Protein AF-A0A661P8U1-F1 (afdb_monomer_lite)

Structure (mmCIF, N/CA/C/O backbone):
data_AF-A0A661P8U1-F1
#
_entry.id   AF-A0A661P8U1-F1
#
loop_
_atom_site.group_PDB
_atom_site.id
_atom_site.type_symbol
_atom_site.label_atom_id
_atom_site.label_alt_id
_atom_site.label_comp_id
_atom_site.label_asym_id
_atom_site.label_entity_id
_atom_site.label_seq_id
_atom_site.pdbx_PDB_ins_code
_atom_site.Cartn_x
_atom_site.Cartn_y
_atom_site.Cartn_z
_atom_site.occupancy
_atom_site.B_iso_or_equiv
_atom_site.auth_seq_id
_atom_site.auth_comp_id
_atom_site.auth_asym_id
_atom_site.auth_atom_id
_atom_site.pdbx_PDB_model_num
ATOM 1 N N . MET A 1 1 ? 34.084 68.963 -0.032 1.00 33.22 1 MET A N 1
ATOM 2 C CA . MET A 1 1 ? 33.180 67.912 -0.546 1.00 33.22 1 MET A CA 1
ATOM 3 C C . MET A 1 1 ? 33.492 66.605 0.188 1.00 33.22 1 MET A C 1
ATOM 5 O O . MET A 1 1 ? 34.660 66.409 0.505 1.00 33.22 1 MET A O 1
ATOM 9 N N . PRO A 1 2 ? 32.454 65.831 0.556 1.00 38.22 2 PRO A N 1
ATOM 10 C CA . PRO A 1 2 ? 32.409 64.803 1.619 1.00 38.22 2 PRO A CA 1
ATOM 11 C C . PRO A 1 2 ? 33.068 63.477 1.183 1.00 38.22 2 PRO A C 1
ATOM 13 O O . PRO A 1 2 ? 33.250 63.283 -0.013 1.00 38.22 2 PRO A O 1
ATOM 16 N N . GLY A 1 3 ? 33.581 62.620 2.081 1.00 30.19 3 GLY A N 1
ATOM 17 C CA . GLY A 1 3 ? 32.834 61.628 2.890 1.00 30.19 3 GLY A CA 1
ATOM 18 C C . GLY A 1 3 ? 32.619 60.338 2.067 1.00 30.19 3 GLY A C 1
ATOM 19 O O . GLY A 1 3 ? 32.511 60.415 0.855 1.00 30.19 3 GLY A O 1
ATOM 20 N N . ASP A 1 4 ? 32.523 59.110 2.556 1.00 35.16 4 ASP A N 1
ATOM 21 C CA . ASP A 1 4 ? 32.593 58.473 3.865 1.00 35.16 4 ASP A CA 1
ATOM 22 C C . ASP A 1 4 ? 32.408 56.949 3.577 1.00 35.16 4 ASP A C 1
ATOM 24 O O . ASP A 1 4 ? 31.915 56.596 2.504 1.00 35.16 4 ASP A O 1
ATOM 28 N N . LYS A 1 5 ? 32.690 56.066 4.547 1.00 30.75 5 LYS A N 1
ATOM 29 C CA . LYS A 1 5 ? 32.247 54.641 4.634 1.00 30.75 5 LYS A CA 1
ATOM 30 C C . LYS A 1 5 ? 33.027 53.537 3.886 1.00 30.75 5 LYS A C 1
ATOM 32 O O . LYS A 1 5 ? 32.597 53.026 2.857 1.00 30.75 5 LYS A O 1
ATOM 37 N N . TRP A 1 6 ? 34.039 52.989 4.563 1.00 27.84 6 TRP A N 1
ATOM 38 C CA . TRP A 1 6 ? 34.352 51.552 4.498 1.00 27.84 6 TRP A CA 1
ATOM 39 C C . TRP A 1 6 ? 33.760 50.872 5.736 1.00 27.84 6 TRP A C 1
ATOM 41 O O . TRP A 1 6 ? 34.391 50.803 6.789 1.00 27.84 6 TRP A O 1
ATOM 51 N N . ALA A 1 7 ? 32.503 50.437 5.627 1.00 35.88 7 ALA A N 1
ATOM 52 C CA . ALA A 1 7 ? 31.831 49.663 6.662 1.00 35.88 7 ALA A CA 1
ATOM 53 C C . ALA A 1 7 ? 32.153 48.171 6.502 1.00 35.88 7 ALA A C 1
ATOM 55 O O . ALA A 1 7 ? 31.990 47.577 5.438 1.00 35.88 7 ALA A O 1
ATOM 56 N N . GLN A 1 8 ? 32.614 47.610 7.611 1.00 38.41 8 GLN A N 1
ATOM 57 C CA . GLN A 1 8 ? 32.912 46.212 7.871 1.00 38.41 8 GLN A CA 1
ATOM 58 C C . GLN A 1 8 ? 31.689 45.319 7.609 1.00 38.41 8 GLN A C 1
ATOM 60 O O . GLN A 1 8 ? 30.616 45.577 8.143 1.00 38.41 8 GLN A O 1
ATOM 65 N N . HIS A 1 9 ? 31.878 44.205 6.901 1.00 32.25 9 HIS A N 1
ATOM 66 C CA . HIS A 1 9 ? 31.077 43.001 7.120 1.00 32.25 9 HIS A CA 1
ATOM 67 C C . HIS A 1 9 ? 32.017 41.801 7.210 1.00 32.25 9 HIS A C 1
ATOM 69 O O . HIS A 1 9 ? 32.560 41.311 6.224 1.00 32.25 9 HIS A O 1
ATOM 75 N N . SER A 1 10 ? 32.234 41.388 8.455 1.00 34.69 10 SER A N 1
ATOM 76 C CA . SER A 1 10 ? 32.934 40.173 8.841 1.00 34.69 10 SER A CA 1
ATOM 77 C C . SER A 1 10 ? 32.111 38.967 8.382 1.00 34.69 10 SER A C 1
ATOM 79 O O . SER A 1 10 ? 30.979 38.780 8.830 1.00 34.69 10 SER A O 1
ATOM 81 N N . VAL A 1 11 ? 32.652 38.164 7.465 1.00 34.97 11 VAL A N 1
ATOM 82 C CA . VAL A 1 11 ? 32.075 36.867 7.092 1.00 34.97 11 VAL A CA 1
ATOM 83 C C . VAL A 1 11 ? 32.343 35.914 8.254 1.00 34.97 11 VAL A C 1
ATOM 85 O O . VAL A 1 11 ? 33.450 35.406 8.422 1.00 34.97 11 VAL A O 1
ATOM 88 N N . ALA A 1 12 ? 31.333 35.724 9.101 1.00 34.50 12 ALA A N 1
ATOM 89 C CA . ALA A 1 12 ? 31.370 34.755 10.182 1.00 34.50 12 ALA A CA 1
ATOM 90 C C . ALA A 1 12 ? 31.525 33.340 9.602 1.00 34.50 12 ALA A C 1
ATOM 92 O O . ALA A 1 12 ? 30.689 32.870 8.829 1.00 34.50 12 ALA A O 1
ATOM 93 N N . ALA A 1 13 ? 32.609 32.669 9.988 1.00 35.34 13 ALA A N 1
ATOM 94 C CA . ALA A 1 13 ? 32.832 31.257 9.739 1.00 35.34 13 ALA A CA 1
ATOM 95 C C . ALA A 1 13 ? 31.677 30.429 10.330 1.00 35.34 13 ALA A C 1
ATOM 97 O O . ALA A 1 13 ? 31.381 30.514 11.523 1.00 35.34 13 ALA A O 1
ATOM 98 N N . GLN A 1 14 ? 31.023 29.629 9.489 1.00 40.28 14 GLN A N 1
ATOM 99 C CA . GLN A 1 14 ? 30.061 28.623 9.930 1.00 40.28 14 GLN A CA 1
ATOM 100 C C . GLN A 1 14 ? 30.803 27.501 10.678 1.00 40.28 14 GLN A C 1
ATOM 102 O O . GLN A 1 14 ? 31.750 26.937 10.125 1.00 40.28 14 GLN A O 1
ATOM 107 N N . PRO A 1 15 ? 30.400 27.142 11.910 1.00 39.97 15 PRO A N 1
ATOM 108 C CA . PRO A 1 15 ? 30.916 25.953 12.574 1.00 39.97 15 PRO A CA 1
ATOM 109 C C . PRO A 1 15 ? 30.323 24.670 11.952 1.00 39.97 15 PRO A C 1
ATOM 111 O O . PRO A 1 15 ? 29.225 24.704 11.388 1.00 39.97 15 PRO A O 1
ATOM 114 N N . PRO A 1 16 ? 31.033 23.529 12.036 1.00 34.09 16 PRO A N 1
ATOM 115 C CA . PRO A 1 16 ? 30.633 22.286 11.385 1.00 34.09 16 PRO A CA 1
ATOM 116 C C . PRO A 1 16 ? 29.350 21.704 11.991 1.00 34.09 16 PRO A C 1
ATOM 118 O O . PRO A 1 16 ? 29.159 21.698 13.207 1.00 34.09 16 PRO A O 1
ATOM 121 N N . LEU A 1 17 ? 28.487 21.176 11.118 1.00 34.28 17 LEU A N 1
ATOM 122 C CA . LEU A 1 17 ? 27.253 20.470 11.464 1.00 34.28 17 LEU A CA 1
ATOM 123 C C . LEU A 1 17 ? 27.574 19.210 12.285 1.00 34.28 17 LEU A C 1
ATOM 125 O O . LEU A 1 17 ? 27.868 18.145 11.742 1.00 34.28 17 LEU A O 1
ATOM 129 N N . GLY A 1 18 ? 27.512 19.343 13.608 1.00 29.73 18 GLY A N 1
ATOM 130 C CA . GLY A 1 18 ? 27.529 18.229 14.544 1.00 29.73 18 GLY A CA 1
ATOM 131 C C . GLY A 1 18 ? 26.273 17.379 14.377 1.00 29.73 18 GLY A C 1
ATOM 132 O O . GLY A 1 18 ? 25.178 17.770 14.773 1.00 29.73 18 GLY A O 1
ATOM 133 N N . ILE A 1 19 ? 26.439 16.196 13.792 1.00 39.72 19 ILE A N 1
ATOM 134 C CA . ILE A 1 19 ? 25.435 15.134 13.775 1.00 39.72 19 ILE A CA 1
ATOM 135 C C . ILE A 1 19 ? 25.391 14.529 15.180 1.00 39.72 19 ILE A C 1
ATOM 137 O O . ILE A 1 19 ? 26.120 13.591 15.484 1.00 39.72 19 ILE A O 1
ATOM 141 N N . SER A 1 20 ? 24.550 15.070 16.054 1.00 42.47 20 SER A N 1
ATOM 142 C CA . SER A 1 20 ? 24.045 14.342 17.218 1.00 42.47 20 SER A CA 1
ATOM 143 C C . SER A 1 20 ? 22.849 15.078 17.796 1.00 42.47 20 SER A C 1
ATOM 145 O O . SER A 1 20 ? 22.996 15.873 18.711 1.00 42.47 20 SER A O 1
ATOM 147 N N . ASP A 1 21 ? 21.663 14.750 17.298 1.00 29.77 21 ASP A N 1
ATOM 148 C CA . ASP A 1 21 ? 20.498 14.655 18.169 1.00 29.77 21 ASP A CA 1
ATOM 149 C C . ASP A 1 21 ? 19.531 13.632 17.576 1.00 29.77 21 ASP A C 1
ATOM 151 O O . ASP A 1 21 ? 18.890 13.843 16.545 1.00 29.77 21 ASP A O 1
ATOM 155 N N . ARG A 1 22 ? 19.447 12.463 18.221 1.00 27.75 22 ARG A N 1
ATOM 156 C CA . ARG A 1 22 ? 18.310 11.560 18.023 1.00 27.75 22 ARG A CA 1
ATOM 157 C C . ARG A 1 22 ? 17.076 12.328 18.495 1.00 27.75 22 ARG A C 1
ATOM 159 O O . ARG A 1 22 ? 17.020 12.632 19.684 1.00 27.75 22 ARG A O 1
ATOM 166 N N . PRO A 1 23 ? 16.058 12.584 17.657 1.00 31.78 23 PRO A N 1
ATOM 167 C CA . PRO A 1 23 ? 14.834 13.179 18.160 1.00 31.78 23 PRO A CA 1
ATOM 168 C C . PRO A 1 23 ? 14.162 12.177 19.102 1.00 31.78 23 PRO A C 1
ATOM 170 O O . PRO A 1 23 ? 13.640 11.133 18.692 1.00 31.78 23 PRO A O 1
ATOM 173 N N . THR A 1 24 ? 14.220 12.497 20.391 1.00 33.34 24 THR A N 1
ATOM 174 C CA . THR A 1 24 ? 13.488 11.856 21.477 1.00 33.34 24 THR A CA 1
ATOM 175 C C . THR A 1 24 ? 12.020 11.769 21.071 1.00 33.34 24 THR A C 1
ATOM 177 O O . THR A 1 24 ? 11.436 12.752 20.617 1.00 33.34 24 THR A O 1
ATOM 180 N N . ARG A 1 25 ? 11.413 10.578 21.183 1.00 29.59 25 ARG A N 1
ATOM 181 C CA . ARG A 1 25 ? 9.983 10.383 20.892 1.00 29.59 25 ARG A CA 1
ATOM 182 C C . ARG A 1 25 ? 9.177 11.466 21.624 1.00 29.59 25 ARG A C 1
ATOM 184 O O . ARG A 1 25 ? 9.284 11.513 22.851 1.00 29.59 25 ARG A O 1
ATOM 191 N N . PRO A 1 26 ? 8.342 12.277 20.950 1.00 29.64 26 PRO A N 1
ATOM 192 C CA . PRO A 1 26 ? 7.407 13.113 21.679 1.00 29.64 26 PRO A CA 1
ATOM 193 C C . PRO A 1 26 ? 6.459 12.179 22.435 1.00 29.64 26 PRO A C 1
ATOM 195 O O . PRO A 1 26 ? 5.731 11.379 21.841 1.00 29.64 26 PRO A O 1
ATOM 198 N N . ARG A 1 27 ? 6.519 12.233 23.770 1.00 34.41 27 ARG A N 1
ATOM 199 C CA . ARG A 1 27 ? 5.500 11.654 24.644 1.00 34.41 27 ARG A CA 1
ATOM 200 C C . ARG A 1 27 ? 4.223 12.423 24.331 1.00 34.41 27 ARG A C 1
ATOM 202 O O . ARG A 1 27 ? 4.097 13.576 2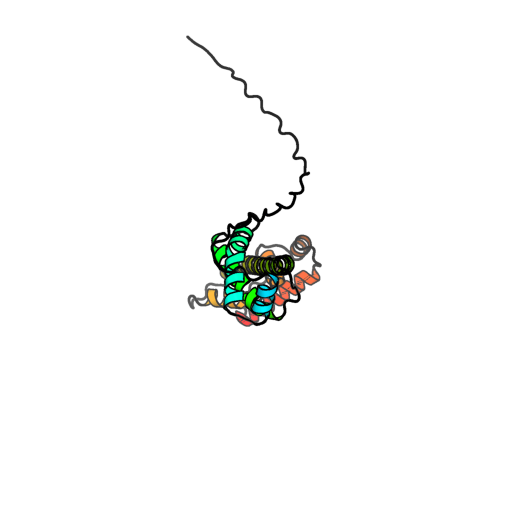4.727 1.00 34.41 27 ARG A O 1
ATOM 209 N N . ILE A 1 28 ? 3.310 11.809 23.580 1.00 39.44 28 ILE A N 1
ATOM 210 C CA . ILE A 1 28 ? 1.955 12.332 23.410 1.00 39.44 28 ILE A CA 1
ATOM 211 C C . ILE A 1 28 ? 1.362 12.400 24.818 1.00 39.44 28 ILE A C 1
ATOM 213 O O . ILE A 1 28 ? 1.042 11.373 25.415 1.00 39.44 28 ILE A O 1
ATOM 217 N N . ALA A 1 29 ? 1.310 13.603 25.385 1.00 33.16 29 ALA A N 1
ATOM 218 C CA . ALA A 1 29 ? 0.629 13.848 26.638 1.00 33.16 29 ALA A CA 1
ATOM 219 C C . ALA A 1 29 ? -0.867 13.686 26.366 1.00 33.16 29 ALA A C 1
ATOM 221 O O . ALA A 1 29 ? -1.484 14.515 25.698 1.00 33.16 29 ALA A O 1
ATOM 222 N N . VAL A 1 30 ? -1.437 12.579 26.838 1.00 39.59 30 VAL A N 1
ATOM 223 C CA . VAL A 1 30 ? -2.886 12.407 26.903 1.00 39.59 30 VAL A CA 1
ATOM 224 C C . VAL A 1 30 ? -3.394 13.460 27.886 1.00 39.59 30 VAL A C 1
ATOM 226 O O . VAL A 1 30 ? -3.194 13.326 29.091 1.00 39.59 30 VAL A O 1
ATOM 229 N N . ARG A 1 31 ? -3.990 14.544 27.378 1.00 30.98 31 ARG A N 1
ATOM 230 C CA . ARG A 1 31 ? -4.815 15.426 28.209 1.00 30.98 31 ARG A CA 1
ATOM 231 C C . ARG A 1 31 ? -6.040 14.614 28.648 1.00 30.98 31 ARG A C 1
ATOM 233 O O . ARG A 1 31 ? -6.719 14.084 27.768 1.00 30.98 31 ARG A O 1
ATOM 240 N N . PRO A 1 32 ? -6.332 14.490 29.954 1.00 33.22 32 PRO A N 1
ATOM 241 C CA . PRO A 1 32 ? -7.603 13.937 30.397 1.00 33.22 32 PRO A CA 1
ATOM 242 C C . PRO A 1 32 ? -8.715 14.858 29.886 1.00 33.22 32 PRO A C 1
ATOM 244 O O . PRO A 1 32 ? -8.719 16.048 30.192 1.00 33.22 32 PRO A O 1
ATOM 247 N N . SER A 1 33 ? -9.614 14.336 29.055 1.00 39.94 33 SER A N 1
ATOM 248 C CA . SER A 1 33 ? -10.845 15.030 28.680 1.00 39.94 33 SER A CA 1
ATOM 249 C C . SER A 1 33 ? -11.764 15.105 29.901 1.00 39.94 33 SER A C 1
ATOM 251 O O . SER A 1 33 ? -12.032 14.072 30.518 1.00 39.94 33 SER A O 1
ATOM 253 N N . GLU A 1 34 ? -12.238 16.302 30.242 1.00 32.19 34 GLU A N 1
ATOM 254 C CA . GLU A 1 34 ? -13.249 16.511 31.284 1.00 32.19 34 GLU A CA 1
ATOM 255 C C . GLU A 1 34 ? -14.539 15.731 30.957 1.00 32.19 34 GLU A C 1
ATOM 257 O O . GLU A 1 34 ? -14.922 15.637 29.784 1.00 32.19 34 GLU A O 1
ATOM 262 N N . PRO A 1 35 ? -15.211 15.131 31.957 1.00 39.28 35 PRO A N 1
ATOM 263 C CA . PRO A 1 35 ? -16.347 14.257 31.713 1.00 39.28 35 PRO A CA 1
ATOM 264 C C . PRO A 1 35 ? -17.601 15.078 31.391 1.00 39.28 35 PRO A C 1
ATOM 266 O O . PRO A 1 35 ? -18.305 15.552 32.279 1.00 39.28 35 PRO A O 1
ATOM 269 N N . SER A 1 36 ? -17.919 15.199 30.102 1.00 34.91 36 SER A N 1
ATOM 270 C CA . SER A 1 36 ? -19.302 15.418 29.673 1.00 34.91 36 SER A CA 1
ATOM 271 C C . SER A 1 36 ? -20.112 14.170 30.053 1.00 34.91 36 SER A C 1
ATOM 273 O O . SER A 1 36 ? -19.606 13.062 29.883 1.00 34.91 36 SER A O 1
ATOM 275 N N . GLY A 1 37 ? -21.311 14.347 30.621 1.00 35.84 37 GLY A N 1
ATOM 276 C CA . GLY A 1 37 ? -22.117 13.360 31.367 1.00 35.84 37 GLY A CA 1
ATOM 277 C C . GLY A 1 37 ? -22.613 12.112 30.619 1.00 35.84 37 GLY A C 1
ATOM 278 O O . GLY A 1 37 ? -23.777 11.740 30.731 1.00 35.84 37 GLY A O 1
ATOM 279 N N . VAL A 1 38 ? -21.739 11.429 29.890 1.00 41.50 38 VAL A N 1
ATOM 280 C CA . VAL A 1 38 ? -21.939 10.082 29.364 1.00 41.50 38 VAL A CA 1
ATOM 281 C C . VAL A 1 38 ? -21.439 9.116 30.430 1.00 41.50 38 VAL A C 1
ATOM 283 O O . VAL A 1 38 ? -20.301 9.229 30.873 1.00 41.50 38 VAL A O 1
ATOM 286 N N . VAL A 1 39 ? -22.268 8.157 30.846 1.00 41.34 39 VAL A N 1
ATOM 287 C CA . VAL A 1 39 ? -21.851 7.047 31.716 1.00 41.34 39 VAL A CA 1
ATOM 288 C C . VAL A 1 39 ? -20.647 6.353 31.070 1.00 41.34 39 VAL A C 1
ATOM 290 O O . VAL A 1 39 ? -20.795 5.559 30.137 1.00 41.34 39 VAL A O 1
ATOM 293 N N . THR A 1 40 ? -19.436 6.680 31.521 1.00 46.78 40 THR A N 1
ATOM 294 C CA . THR A 1 40 ? -18.194 6.128 30.984 1.00 46.78 40 THR A CA 1
ATOM 295 C C . THR A 1 40 ? -18.078 4.695 31.477 1.00 46.78 40 THR A C 1
ATOM 297 O O . THR A 1 40 ? -17.546 4.411 32.549 1.00 46.78 40 THR A O 1
ATOM 300 N N . LYS A 1 41 ? -18.634 3.762 30.697 1.00 55.34 41 LYS A N 1
ATOM 301 C CA . LYS A 1 41 ? -18.402 2.327 30.881 1.00 55.34 41 LYS A CA 1
ATOM 302 C C . LYS A 1 41 ? -16.884 2.094 30.979 1.00 55.34 41 LYS A C 1
ATOM 304 O O . LYS A 1 41 ? -16.141 2.723 30.220 1.00 55.34 41 LYS A O 1
ATOM 309 N N . PRO A 1 42 ? -16.407 1.207 31.870 1.00 61.81 42 PRO A N 1
ATOM 310 C CA . PRO A 1 42 ? -14.978 0.955 32.007 1.00 61.81 42 PRO A CA 1
ATOM 311 C C . PRO A 1 42 ? -14.381 0.575 30.649 1.00 61.81 42 PRO A C 1
ATOM 313 O O . PRO A 1 42 ? -14.984 -0.184 29.888 1.00 61.81 42 PRO A O 1
ATOM 316 N N . CYS A 1 43 ? -13.205 1.117 30.327 1.00 65.75 43 CYS A N 1
ATOM 317 C CA . CYS A 1 43 ? -12.637 1.013 28.981 1.00 65.75 43 CYS A CA 1
ATOM 318 C C . CYS A 1 43 ? -12.429 -0.444 28.515 1.00 65.75 43 CYS A C 1
ATOM 320 O O . CYS A 1 43 ? -12.503 -0.734 27.323 1.00 65.75 43 CYS A O 1
ATOM 322 N N . SER A 1 44 ? -12.233 -1.378 29.448 1.00 69.12 44 SER A N 1
ATOM 323 C CA . SER A 1 44 ? -12.181 -2.821 29.178 1.00 69.12 44 SER A CA 1
ATOM 324 C C . SER A 1 44 ? -13.512 -3.381 28.660 1.00 69.12 44 SER A C 1
ATOM 326 O O . SER A 1 44 ? -13.527 -4.168 27.718 1.00 69.12 44 SER A O 1
ATOM 328 N N . LEU A 1 45 ? -14.641 -2.934 29.214 1.00 73.44 45 LEU A N 1
ATOM 329 C CA . LEU A 1 45 ? -15.980 -3.347 28.792 1.00 73.44 45 LEU A CA 1
ATOM 330 C C . LEU A 1 45 ? -16.311 -2.819 27.389 1.00 73.44 45 LEU A C 1
ATOM 332 O O . LEU A 1 45 ? -16.914 -3.536 26.594 1.00 73.44 45 LEU A O 1
ATOM 336 N N . GLN A 1 46 ? -15.870 -1.599 27.062 1.00 79.19 46 GLN A N 1
ATOM 337 C CA . GLN A 1 46 ? -16.026 -1.028 25.719 1.00 79.19 46 GLN A CA 1
ATOM 338 C C . GLN A 1 46 ? -15.238 -1.821 24.664 1.00 79.19 46 GLN A C 1
ATOM 340 O O . GLN A 1 46 ? -15.749 -2.060 23.574 1.00 79.19 46 GLN A O 1
ATOM 345 N N . ILE A 1 47 ? -14.028 -2.291 24.990 1.00 84.88 47 ILE A N 1
ATOM 346 C CA . ILE A 1 47 ? -13.222 -3.126 24.082 1.00 84.88 47 ILE A CA 1
ATOM 347 C C . ILE A 1 47 ? -13.893 -4.482 23.847 1.00 84.88 47 ILE A C 1
ATOM 349 O O . ILE A 1 47 ? -13.992 -4.926 22.705 1.00 84.88 47 ILE A O 1
ATOM 353 N N . GLU A 1 48 ? -14.388 -5.136 24.899 1.00 85.81 48 GLU A N 1
ATOM 354 C CA . GLU A 1 48 ? -15.091 -6.418 24.759 1.00 85.81 48 GLU A CA 1
ATOM 355 C C . GLU A 1 48 ? -16.419 -6.276 23.990 1.00 85.81 48 GLU A C 1
ATOM 357 O O . GLU A 1 48 ? -16.763 -7.140 23.183 1.00 85.81 48 GLU A O 1
ATOM 362 N N . GLN A 1 49 ? -17.141 -5.163 24.159 1.00 87.00 49 GLN A N 1
ATOM 363 C CA . GLN A 1 49 ? -18.325 -4.836 23.351 1.00 87.00 49 GLN A CA 1
ATOM 364 C C . GLN A 1 49 ? -17.962 -4.599 21.878 1.00 87.00 49 GLN A C 1
ATOM 366 O O . GLN A 1 49 ? -18.603 -5.152 20.983 1.00 87.00 49 GLN A O 1
ATOM 371 N N . ALA A 1 50 ? -16.883 -3.863 21.609 1.00 86.62 50 ALA A N 1
ATOM 372 C CA . ALA A 1 50 ? -16.399 -3.622 20.252 1.00 86.62 50 ALA A CA 1
ATOM 373 C C . ALA A 1 50 ? -15.952 -4.919 19.547 1.00 86.62 50 ALA A C 1
ATOM 375 O O . ALA A 1 50 ? -16.224 -5.097 18.359 1.00 86.62 50 ALA A O 1
ATOM 376 N N . LYS A 1 51 ? -15.365 -5.887 20.271 1.00 88.50 51 LYS A N 1
ATOM 377 C CA . LYS A 1 51 ? -15.062 -7.229 19.727 1.00 88.50 51 LYS A CA 1
ATOM 378 C C . LYS A 1 51 ? -16.310 -7.973 19.252 1.00 88.50 51 LYS A C 1
ATOM 380 O O . LYS A 1 51 ? -16.249 -8.692 18.257 1.00 88.50 51 LYS A O 1
ATOM 385 N N . ARG A 1 52 ? -17.447 -7.768 19.922 1.00 90.38 52 ARG A N 1
ATOM 386 C CA . ARG A 1 52 ? -18.758 -8.327 19.543 1.00 90.38 52 ARG A CA 1
ATOM 387 C C . ARG A 1 52 ? -19.457 -7.540 18.428 1.00 90.38 52 ARG A C 1
ATOM 389 O O . ARG A 1 52 ? -20.588 -7.870 18.090 1.00 90.38 52 ARG A O 1
ATOM 396 N N . ARG A 1 53 ? -18.790 -6.535 17.844 1.00 88.25 53 ARG A N 1
ATOM 397 C CA . ARG A 1 53 ? -19.337 -5.612 16.837 1.00 88.25 53 ARG A CA 1
ATOM 398 C C . ARG A 1 53 ? -20.545 -4.808 17.325 1.00 88.25 53 ARG A C 1
ATOM 400 O O . ARG A 1 53 ? -21.415 -4.474 16.527 1.00 88.25 53 ARG A O 1
ATOM 407 N N . ASP A 1 54 ? -20.585 -4.473 18.614 1.00 92.62 54 ASP A N 1
ATOM 408 C CA . ASP A 1 54 ? -21.566 -3.514 19.126 1.00 92.62 54 ASP A CA 1
ATOM 409 C C . ASP A 1 54 ? -21.344 -2.141 18.452 1.00 92.62 54 ASP A C 1
ATOM 411 O O . ASP A 1 54 ? -20.259 -1.562 18.604 1.00 92.62 54 ASP A O 1
ATOM 415 N N . PRO A 1 55 ? -22.326 -1.611 17.694 1.00 90.12 55 PRO A N 1
ATOM 416 C CA . PRO A 1 55 ? -22.169 -0.363 16.953 1.00 90.12 55 PRO A CA 1
ATOM 417 C C . PRO A 1 55 ? -21.871 0.832 17.864 1.00 90.12 55 PRO A C 1
ATOM 419 O O . PRO A 1 55 ? -21.072 1.689 17.491 1.00 90.12 55 PRO A O 1
ATOM 422 N N . ALA A 1 56 ? -22.436 0.875 19.076 1.00 90.44 56 ALA A N 1
ATOM 423 C CA . ALA A 1 56 ? -22.191 1.974 20.009 1.00 90.44 56 ALA A CA 1
ATOM 424 C C . ALA A 1 56 ? -20.741 1.971 20.520 1.00 90.44 56 ALA A C 1
ATOM 426 O O . ALA A 1 56 ? -20.100 3.019 20.614 1.00 90.44 56 ALA A O 1
ATOM 427 N N . ALA A 1 57 ? -20.197 0.785 20.810 1.00 90.25 57 ALA A N 1
ATOM 428 C CA . ALA A 1 57 ? -18.814 0.634 21.251 1.00 90.25 57 ALA A CA 1
ATOM 429 C C . ALA A 1 57 ? -17.809 0.939 20.128 1.00 90.25 57 ALA A C 1
ATOM 431 O O . ALA A 1 57 ? -16.779 1.565 20.381 1.00 90.25 57 ALA A O 1
ATOM 432 N N . LEU A 1 58 ? -18.118 0.540 18.889 1.00 91.06 58 LEU A N 1
ATOM 433 C CA . LEU A 1 58 ? -17.302 0.867 17.718 1.00 91.06 58 LEU A CA 1
ATOM 434 C C . LEU A 1 58 ? -17.311 2.372 17.416 1.00 91.06 58 LEU A C 1
ATOM 436 O O . LEU A 1 58 ? -16.238 2.931 17.198 1.00 91.06 58 LEU A O 1
ATOM 440 N N . SER A 1 59 ? -18.473 3.038 17.468 1.00 91.94 59 SER A N 1
ATOM 441 C CA . SER A 1 59 ? -18.564 4.497 17.268 1.00 91.94 59 SER A CA 1
ATOM 442 C C . SER A 1 59 ? -17.738 5.247 18.308 1.00 91.94 59 SER A C 1
ATOM 444 O O . SER A 1 59 ? -16.869 6.041 17.954 1.00 91.94 59 SER A O 1
ATOM 446 N N . ALA A 1 60 ? -17.907 4.903 19.589 1.00 90.38 60 ALA A N 1
ATOM 447 C CA . ALA A 1 60 ? -17.151 5.517 20.677 1.00 90.38 60 ALA A CA 1
ATOM 448 C C . ALA A 1 60 ? -15.631 5.307 20.531 1.00 90.38 60 ALA A C 1
ATOM 450 O O . ALA A 1 60 ? -14.844 6.203 20.844 1.00 90.38 60 ALA A O 1
ATOM 451 N N . PHE A 1 61 ? -15.200 4.137 20.045 1.00 91.62 61 PHE A N 1
ATOM 452 C CA . PHE A 1 61 ? -13.794 3.878 19.733 1.00 91.62 61 PHE A CA 1
ATOM 453 C C . PHE A 1 61 ? -13.300 4.767 18.582 1.00 91.62 61 PHE A C 1
ATOM 455 O O . PHE A 1 61 ? -12.255 5.408 18.704 1.00 91.62 61 PHE A O 1
ATOM 462 N N . CYS A 1 62 ? -14.048 4.837 17.480 1.00 93.12 62 CYS A N 1
ATOM 463 C CA . CYS A 1 62 ? -13.703 5.662 16.325 1.00 93.12 62 CYS A CA 1
ATOM 464 C C . CYS A 1 62 ? -13.591 7.144 16.694 1.00 93.12 62 CYS A C 1
ATOM 466 O O . CYS A 1 62 ? -12.546 7.745 16.450 1.00 93.12 62 CYS A O 1
ATOM 468 N N . GLU A 1 63 ? -14.609 7.706 17.344 1.00 92.12 63 GLU A N 1
ATOM 469 C CA . GLU A 1 63 ? -14.647 9.108 17.777 1.00 92.12 63 GLU A CA 1
ATOM 470 C C . GLU A 1 63 ? -13.462 9.454 18.685 1.00 92.12 63 GLU A C 1
ATOM 472 O O . GLU A 1 63 ? -12.796 10.475 18.492 1.00 92.12 63 GLU A O 1
ATOM 477 N N . ARG A 1 64 ? -13.130 8.562 19.630 1.00 91.81 64 ARG A N 1
ATOM 478 C CA . ARG A 1 64 ? -12.006 8.751 20.556 1.00 91.81 64 ARG A CA 1
ATOM 479 C C . ARG A 1 64 ? -10.662 8.866 19.840 1.00 91.81 64 ARG A C 1
ATOM 481 O O . ARG A 1 64 ? -9.828 9.689 20.224 1.00 91.81 64 ARG A O 1
ATOM 488 N N . TYR A 1 65 ? -10.416 8.026 18.836 1.00 93.94 65 TYR A N 1
ATOM 489 C CA . TYR A 1 65 ? -9.108 7.959 18.179 1.00 93.94 65 TYR A CA 1
ATOM 490 C C . TYR A 1 65 ? -9.009 8.784 16.895 1.00 93.94 65 TYR A C 1
ATOM 492 O O . TYR A 1 65 ? -7.890 9.041 16.452 1.00 93.94 65 TYR A O 1
ATOM 500 N N . GLN A 1 66 ? -10.122 9.260 16.332 1.00 93.50 66 GLN A N 1
ATOM 501 C CA . GLN A 1 66 ? -10.144 10.023 15.082 1.00 93.50 66 GLN A CA 1
ATOM 502 C C . GLN A 1 66 ? -9.204 11.235 15.121 1.00 93.50 66 GLN A C 1
ATOM 504 O O . GLN A 1 66 ? -8.347 11.374 14.250 1.00 93.50 66 GLN A O 1
ATOM 509 N N . GLN A 1 67 ? -9.289 12.068 16.163 1.00 90.81 67 GLN A N 1
ATOM 510 C CA . GLN A 1 67 ? -8.434 13.258 16.295 1.00 90.81 67 GLN A CA 1
ATOM 511 C C . GLN A 1 67 ? -6.950 12.902 16.456 1.00 90.81 67 GLN A C 1
ATOM 513 O O . GLN A 1 67 ? -6.069 13.570 15.916 1.00 90.81 67 GLN A O 1
ATOM 518 N N . ARG A 1 68 ? -6.652 11.807 17.163 1.00 93.00 68 ARG A N 1
ATOM 519 C CA . ARG A 1 68 ? -5.274 11.341 17.376 1.00 93.00 68 ARG A CA 1
ATOM 520 C C . ARG A 1 68 ? -4.669 10.753 16.104 1.00 93.00 68 ARG A C 1
ATOM 522 O O . ARG A 1 68 ? -3.489 10.970 15.846 1.00 93.00 68 ARG A O 1
ATOM 529 N N . LEU A 1 69 ? -5.465 10.035 15.311 1.00 94.00 69 LEU A N 1
ATOM 530 C CA . LEU A 1 69 ? -5.064 9.549 13.992 1.00 94.00 69 LEU A CA 1
ATOM 531 C C . LEU A 1 69 ? -4.850 10.711 13.023 1.00 94.00 69 LEU A C 1
ATOM 533 O O . LEU A 1 69 ? -3.847 10.723 12.316 1.00 94.00 69 LEU A O 1
ATOM 537 N N . HIS A 1 70 ? -5.730 11.713 13.041 1.00 93.12 70 HIS A N 1
ATOM 538 C CA . HIS A 1 70 ? -5.558 12.915 12.231 1.00 93.12 70 HIS A CA 1
ATOM 539 C C . HIS A 1 70 ? -4.239 13.618 12.572 1.00 93.12 70 HIS A C 1
ATOM 541 O O . HIS A 1 70 ? -3.421 13.847 11.689 1.00 93.12 70 HIS A O 1
ATOM 547 N N . ALA A 1 71 ? -3.972 13.877 13.857 1.00 89.69 71 ALA A N 1
ATOM 548 C CA . ALA A 1 71 ? -2.710 14.473 14.299 1.00 89.69 71 ALA A CA 1
ATOM 549 C C . ALA A 1 71 ? -1.483 13.616 13.933 1.00 89.69 71 ALA A C 1
ATOM 551 O O . ALA A 1 71 ? -0.436 14.153 13.574 1.00 89.69 71 ALA A O 1
ATOM 552 N N . TYR A 1 72 ? -1.607 12.287 13.998 1.00 90.44 72 TYR A N 1
ATOM 553 C CA . TYR A 1 72 ? -0.553 11.363 13.584 1.00 90.44 72 TYR A CA 1
ATOM 554 C C . TYR A 1 72 ? -0.232 11.491 12.093 1.00 90.44 72 TYR A C 1
ATOM 556 O O . TYR A 1 72 ? 0.934 11.666 11.747 1.00 90.44 72 TYR A O 1
ATOM 564 N N . PHE A 1 73 ? -1.245 11.473 11.222 1.00 89.75 73 PHE A N 1
ATOM 565 C CA . PHE A 1 73 ? -1.054 11.595 9.775 1.00 89.75 73 PHE A CA 1
ATOM 566 C C . PHE A 1 73 ? -0.709 13.018 9.315 1.00 89.75 73 PHE A C 1
ATOM 568 O O . PHE A 1 73 ? -0.085 13.163 8.272 1.00 89.75 73 PHE A O 1
ATOM 575 N N . SER A 1 74 ? -1.038 14.059 10.083 1.00 87.31 74 SER A N 1
ATOM 576 C CA . SER A 1 74 ? -0.605 15.444 9.822 1.00 87.31 74 SER A CA 1
ATOM 577 C C . SER A 1 74 ? 0.865 15.713 10.187 1.00 87.31 74 SER A C 1
ATOM 579 O O . SER A 1 74 ? 1.368 16.815 9.972 1.00 87.31 74 SER A O 1
ATOM 581 N N . GLY A 1 75 ? 1.569 14.738 10.772 1.00 80.44 75 GLY A N 1
ATOM 582 C CA . GLY A 1 75 ? 2.964 14.896 11.170 1.00 80.44 75 GLY A CA 1
ATOM 583 C C . GLY A 1 75 ? 3.928 15.100 9.985 1.00 80.44 75 GLY A C 1
ATOM 584 O O . GLY A 1 75 ? 3.663 14.644 8.875 1.00 80.44 75 GLY A O 1
ATOM 585 N N . PRO A 1 76 ? 5.121 15.680 10.221 1.00 66.56 76 PRO A N 1
ATOM 586 C CA . PRO A 1 76 ? 6.094 16.055 9.179 1.00 66.56 76 PRO A CA 1
ATOM 587 C C . PRO A 1 76 ? 6.673 14.882 8.369 1.00 66.56 76 PRO A C 1
ATOM 589 O O . PRO A 1 76 ? 7.428 15.087 7.425 1.00 66.56 76 PRO A O 1
ATOM 592 N N . ARG A 1 77 ? 6.348 13.638 8.736 1.00 63.06 77 ARG A N 1
ATOM 593 C CA . ARG A 1 77 ? 6.764 12.425 8.018 1.00 63.06 77 ARG A CA 1
ATOM 594 C C . ARG A 1 77 ? 5.812 12.047 6.881 1.00 63.06 77 ARG A C 1
ATOM 596 O O . ARG A 1 77 ? 6.102 11.102 6.153 1.00 63.06 77 ARG A O 1
ATOM 603 N N . HIS A 1 78 ? 4.685 12.739 6.743 1.00 63.84 78 HIS A N 1
ATOM 604 C CA . HIS A 1 78 ? 3.598 12.340 5.862 1.00 63.84 78 HIS A CA 1
ATOM 605 C C . HIS A 1 78 ? 3.374 13.414 4.797 1.00 63.84 78 HIS A C 1
ATOM 607 O O . HIS A 1 78 ? 3.167 14.587 5.093 1.00 63.84 78 HIS A O 1
ATOM 613 N 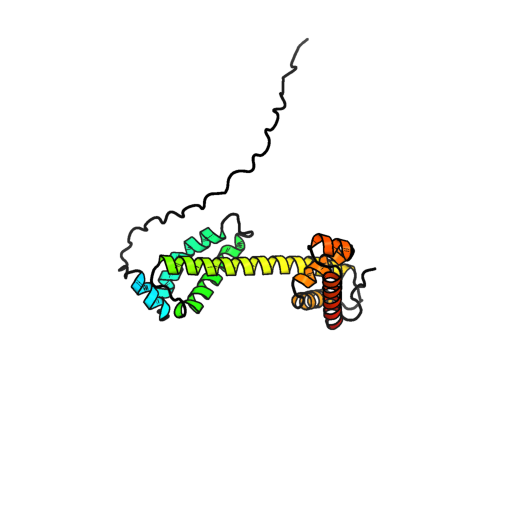N . TRP A 1 79 ? 3.504 13.000 3.537 1.00 57.19 79 TRP A N 1
ATOM 614 C CA . TRP A 1 79 ? 3.826 13.899 2.428 1.00 57.19 79 TRP A CA 1
ATOM 615 C C . TRP A 1 79 ? 2.644 14.697 1.865 1.00 57.19 79 TRP A C 1
ATOM 617 O O . TRP A 1 79 ? 2.878 15.641 1.119 1.00 57.19 79 TRP A O 1
ATOM 627 N N . HIS A 1 80 ? 1.395 14.405 2.244 1.00 69.19 80 HIS A N 1
ATOM 628 C CA . HIS A 1 80 ? 0.234 15.114 1.697 1.00 69.19 80 HIS A CA 1
ATOM 629 C C . HIS A 1 80 ? -0.902 15.257 2.719 1.00 69.19 80 HIS A C 1
ATOM 631 O O . HIS A 1 80 ? -1.603 14.297 3.032 1.00 69.19 80 HIS A O 1
ATOM 637 N N . TRP A 1 81 ? -1.116 16.487 3.203 1.00 72.25 81 TRP A N 1
ATOM 638 C CA . TRP A 1 81 ? -2.192 16.835 4.144 1.00 72.25 81 TRP A CA 1
ATOM 639 C C . TRP A 1 81 ? -3.596 16.547 3.593 1.00 72.25 81 TRP A C 1
ATOM 641 O O . TRP A 1 81 ? -4.508 16.264 4.364 1.00 72.25 81 TRP A O 1
ATOM 651 N N . CYS A 1 82 ? -3.773 16.571 2.268 1.00 82.81 82 CYS A N 1
ATOM 652 C CA . CYS A 1 82 ? -5.062 16.318 1.625 1.00 82.81 82 CYS A CA 1
ATOM 653 C C . CYS A 1 82 ? -5.558 14.871 1.766 1.00 82.81 82 CYS A C 1
ATOM 655 O O . CYS A 1 82 ? -6.762 14.659 1.716 1.00 82.81 82 CYS A O 1
ATOM 657 N N . TRP A 1 83 ? -4.676 13.890 1.987 1.00 85.44 83 TRP A N 1
ATOM 658 C CA . TRP A 1 83 ? -5.080 12.487 2.173 1.00 85.44 83 TRP A CA 1
ATOM 659 C C . TRP A 1 83 ? -5.252 12.098 3.635 1.00 85.44 83 TRP A C 1
ATOM 661 O O . TRP A 1 83 ? -5.587 10.954 3.930 1.00 85.44 83 TRP A O 1
ATOM 671 N N . VAL A 1 84 ? -5.016 13.020 4.573 1.00 90.38 84 VAL A N 1
ATOM 672 C CA . VAL A 1 84 ? -5.191 12.739 6.001 1.00 90.38 84 VAL A CA 1
ATOM 673 C C . VAL A 1 84 ? -6.599 12.206 6.302 1.00 90.38 84 VAL A C 1
ATOM 675 O O . VAL A 1 84 ? -6.676 11.171 6.968 1.00 90.38 84 VAL A O 1
ATOM 678 N N . PRO A 1 85 ? -7.698 12.803 5.793 1.00 92.06 85 PRO A N 1
ATOM 679 C CA . PRO A 1 85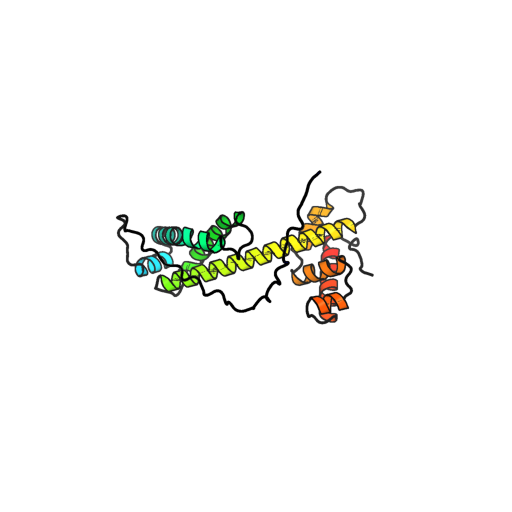 ? -9.039 12.266 6.020 1.00 92.06 85 PRO A CA 1
ATOM 680 C C . PRO A 1 85 ? -9.192 10.819 5.533 1.00 92.06 85 PRO A C 1
ATOM 682 O O . PRO A 1 85 ? -9.689 9.977 6.282 1.00 92.06 85 PRO A O 1
ATOM 685 N N . ASP A 1 86 ? -8.688 10.509 4.338 1.00 92.25 86 ASP A N 1
ATOM 686 C CA . ASP A 1 86 ? -8.787 9.176 3.734 1.00 92.25 86 ASP A CA 1
ATOM 687 C C . ASP A 1 86 ? -7.968 8.140 4.512 1.00 92.25 86 ASP A C 1
ATOM 689 O O . ASP A 1 86 ? -8.438 7.038 4.789 1.00 92.25 86 ASP A O 1
ATOM 693 N N . LEU A 1 87 ? -6.758 8.505 4.944 1.00 92.81 87 LEU A N 1
ATOM 694 C CA . LEU A 1 87 ? -5.895 7.643 5.754 1.00 92.81 87 LEU A CA 1
ATOM 695 C C . LEU A 1 87 ? -6.512 7.341 7.124 1.00 92.81 87 LEU A C 1
ATOM 697 O O . LEU A 1 87 ? -6.419 6.207 7.609 1.00 92.81 87 LEU A O 1
ATOM 701 N N . VAL A 1 88 ? -7.153 8.335 7.747 1.00 95.31 88 VAL A N 1
ATOM 702 C CA . VAL A 1 88 ? -7.903 8.149 8.996 1.00 95.31 88 VAL A CA 1
ATOM 703 C C . VAL A 1 88 ? -9.071 7.194 8.765 1.00 95.31 88 VAL A C 1
ATOM 705 O O . VAL A 1 88 ? -9.194 6.210 9.499 1.00 95.31 88 VAL A O 1
ATOM 708 N N . GLN A 1 89 ? -9.893 7.443 7.742 1.00 95.56 89 GLN A N 1
ATOM 709 C CA . GLN A 1 89 ? -11.056 6.610 7.431 1.00 95.56 89 GLN A CA 1
ATOM 710 C C . GLN A 1 89 ? -10.659 5.164 7.127 1.00 95.56 89 GLN A C 1
ATOM 712 O O . GLN A 1 89 ? -11.200 4.245 7.738 1.00 95.56 89 GLN A O 1
ATOM 717 N N . GLU A 1 90 ? -9.666 4.948 6.265 1.00 96.19 90 GLU A N 1
ATOM 718 C CA . GLU A 1 90 ? -9.177 3.613 5.906 1.00 96.19 90 GLU A CA 1
ATOM 719 C C . GLU A 1 90 ? -8.618 2.867 7.128 1.00 96.19 90 GLU A C 1
ATOM 721 O O . GLU A 1 90 ? -8.875 1.676 7.325 1.00 96.19 90 GLU A O 1
ATOM 726 N N . THR A 1 91 ? -7.893 3.569 8.006 1.00 96.56 91 THR A N 1
ATOM 727 C CA . THR A 1 91 ? -7.382 2.990 9.258 1.00 96.56 91 THR A CA 1
ATOM 728 C C . THR A 1 91 ? -8.522 2.534 10.164 1.00 96.56 91 THR A C 1
ATOM 730 O O . THR A 1 91 ? -8.492 1.406 10.663 1.00 96.56 91 THR A O 1
ATOM 733 N N . LEU A 1 92 ? -9.532 3.384 10.366 1.00 96.44 92 LEU A N 1
ATOM 734 C CA . LEU A 1 92 ? -10.694 3.061 11.192 1.00 96.44 92 LEU A CA 1
ATOM 735 C C . LEU A 1 92 ? -11.526 1.929 10.575 1.00 96.44 92 LEU A C 1
ATOM 737 O O . LEU A 1 92 ? -11.900 1.002 11.289 1.00 96.44 92 LEU A O 1
ATOM 741 N N . ALA A 1 93 ? -11.742 1.930 9.258 1.00 96.56 93 ALA A N 1
ATOM 742 C CA . ALA A 1 93 ? -12.457 0.869 8.551 1.00 96.56 93 ALA A CA 1
ATOM 743 C C . ALA A 1 93 ? -11.760 -0.493 8.711 1.00 96.56 93 ALA A C 1
ATOM 745 O O . ALA A 1 93 ? -12.396 -1.500 9.050 1.00 96.56 93 ALA A O 1
ATOM 746 N N . ARG A 1 94 ? -10.429 -0.532 8.553 1.00 96.56 94 ARG A N 1
ATOM 747 C CA . ARG A 1 94 ? -9.634 -1.743 8.815 1.00 96.56 94 ARG A CA 1
ATOM 748 C C . ARG A 1 94 ? -9.697 -2.162 10.274 1.00 96.56 94 ARG A C 1
ATOM 750 O O . ARG A 1 94 ? -9.830 -3.358 10.540 1.00 96.56 94 ARG A O 1
ATOM 757 N N . ALA A 1 95 ? -9.619 -1.213 11.205 1.00 95.06 95 ALA A N 1
ATOM 758 C CA . ALA A 1 95 ? -9.730 -1.489 12.631 1.00 95.06 95 ALA A CA 1
ATOM 759 C C . ALA A 1 95 ? -11.088 -2.118 12.967 1.00 95.06 95 ALA A C 1
ATOM 761 O O . ALA A 1 95 ? -11.107 -3.196 13.546 1.00 95.06 95 ALA A O 1
ATOM 762 N N . ILE A 1 96 ? -12.208 -1.544 12.515 1.00 94.50 96 ILE A N 1
ATOM 763 C CA . ILE A 1 96 ? -13.558 -2.107 12.708 1.00 94.50 96 ILE A CA 1
ATOM 764 C C . ILE A 1 96 ? -13.636 -3.540 12.162 1.00 94.50 96 ILE A C 1
ATOM 766 O O . ILE A 1 96 ? -14.112 -4.450 12.845 1.00 94.50 96 ILE A O 1
ATOM 770 N N . LYS A 1 97 ? -13.122 -3.773 10.947 1.00 94.75 97 LYS A N 1
ATOM 771 C CA . LYS A 1 97 ? -13.144 -5.099 10.310 1.00 94.75 97 LYS A CA 1
ATOM 772 C C . LYS A 1 97 ? -12.339 -6.143 11.090 1.00 94.75 97 LYS A C 1
ATOM 774 O O . LYS A 1 97 ? -12.757 -7.299 11.166 1.00 94.75 97 LYS A O 1
ATOM 779 N N . SER A 1 98 ? -11.200 -5.744 11.654 1.00 92.94 98 SER A N 1
ATOM 780 C CA . SER A 1 98 ? -10.256 -6.630 12.350 1.00 92.94 98 SER A CA 1
ATOM 781 C C . SER A 1 98 ? -10.448 -6.689 13.870 1.00 92.94 98 SER A C 1
ATOM 783 O O . SER A 1 98 ? -9.904 -7.588 14.514 1.00 92.94 98 SER A O 1
ATOM 785 N N . PHE A 1 99 ? -11.285 -5.820 14.440 1.00 92.00 99 PHE A N 1
ATOM 786 C CA . PHE A 1 99 ? -11.563 -5.741 15.875 1.00 92.00 99 PHE A CA 1
ATOM 787 C C . PHE A 1 99 ? -11.990 -7.073 16.517 1.00 92.00 99 PHE A C 1
ATOM 789 O O . PHE A 1 99 ? -11.472 -7.392 17.584 1.00 92.00 99 PHE A O 1
ATOM 796 N N . PRO A 1 100 ? -12.841 -7.917 15.895 1.00 91.62 100 PRO A N 1
ATOM 797 C CA . PRO A 1 100 ? -13.219 -9.209 16.482 1.00 91.62 100 PRO A CA 1
ATOM 798 C C . PRO A 1 100 ? -12.041 -10.166 16.710 1.00 91.62 100 PRO A C 1
ATOM 800 O O . PRO A 1 100 ? -12.109 -11.048 17.558 1.00 91.62 100 PRO A O 1
ATOM 803 N N . THR A 1 101 ? -10.949 -9.995 15.958 1.00 91.44 101 THR A N 1
ATOM 804 C CA . THR A 1 101 ? -9.731 -10.816 16.076 1.00 91.44 101 THR A CA 1
ATOM 805 C C . THR A 1 101 ? -8.690 -10.217 17.022 1.00 91.44 101 THR A C 1
ATOM 807 O O . THR A 1 101 ? -7.654 -10.832 17.288 1.00 91.44 101 THR A O 1
ATOM 810 N N . PHE A 1 102 ? -8.943 -9.014 17.540 1.00 91.31 102 PHE A N 1
ATOM 811 C CA . PHE A 1 102 ? -8.036 -8.329 18.444 1.00 91.31 102 PHE A CA 1
ATOM 812 C C . PHE A 1 102 ? -7.971 -9.055 19.797 1.00 91.31 102 PHE A C 1
ATOM 814 O O . PHE A 1 102 ? -8.981 -9.282 20.459 1.00 91.31 102 PHE A O 1
ATOM 821 N N . ARG A 1 103 ? -6.757 -9.415 20.227 1.00 88.38 103 ARG A N 1
ATOM 822 C CA . ARG A 1 103 ? -6.527 -10.208 21.449 1.00 88.38 103 ARG A CA 1
ATOM 823 C C . ARG A 1 103 ? -6.313 -9.374 22.712 1.00 88.38 103 ARG A C 1
ATOM 825 O O . ARG A 1 103 ? -6.236 -9.944 23.790 1.00 88.38 103 ARG A O 1
ATOM 832 N N . GLY A 1 104 ? -6.175 -8.054 22.602 1.00 88.38 104 GLY A N 1
ATOM 833 C CA . GLY A 1 104 ? -5.947 -7.209 23.773 1.00 88.38 104 GLY A CA 1
ATOM 834 C C . GLY A 1 104 ? -7.222 -6.945 24.571 1.00 88.38 104 GLY A C 1
ATOM 835 O O . GLY A 1 104 ? -8.332 -7.087 24.059 1.00 88.38 104 GLY A O 1
ATOM 836 N N . HIS A 1 105 ? -7.052 -6.539 25.824 1.00 86.31 105 HIS A N 1
ATOM 837 C CA . HIS A 1 105 ? -8.147 -6.245 26.760 1.00 86.31 105 HIS A CA 1
ATOM 838 C C . HIS A 1 105 ? -8.051 -4.836 27.358 1.00 86.31 105 HIS A C 1
ATOM 840 O O . HIS A 1 105 ? -8.963 -4.389 28.051 1.00 86.31 105 HIS A O 1
ATOM 846 N N . THR A 1 106 ? -6.944 -4.130 27.105 1.00 88.38 106 THR A N 1
ATOM 847 C CA . THR A 1 106 ? -6.693 -2.788 27.638 1.00 88.38 106 THR A CA 1
ATOM 848 C C . THR A 1 106 ? -6.678 -1.736 26.540 1.00 88.38 106 THR A C 1
ATOM 850 O O . THR A 1 106 ? -6.345 -2.009 25.385 1.00 88.38 106 THR A O 1
ATOM 853 N N . GLU A 1 107 ? -6.984 -0.499 26.925 1.00 86.56 107 GLU A N 1
ATOM 854 C CA . GLU A 1 107 ? -6.973 0.654 26.022 1.00 86.56 107 GLU A CA 1
ATOM 855 C C . GLU A 1 107 ? -5.601 0.875 25.386 1.00 86.56 107 GLU A C 1
ATOM 857 O O . GLU A 1 107 ? -5.489 1.080 24.183 1.00 86.56 107 GLU A O 1
ATOM 862 N N . ILE A 1 108 ? -4.535 0.730 26.175 1.00 87.81 108 ILE A N 1
ATOM 863 C CA . ILE A 1 108 ? 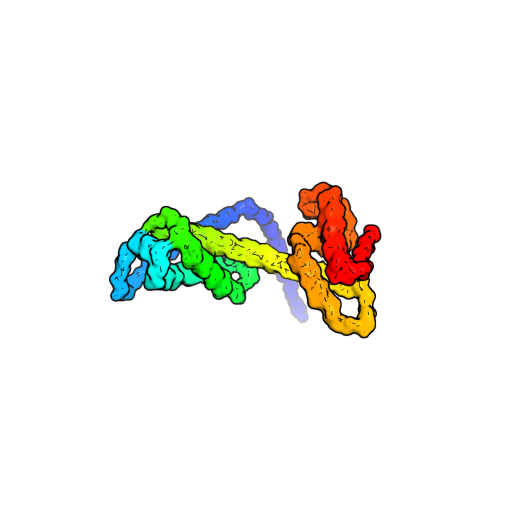-3.153 0.896 25.710 1.00 87.81 108 ILE A CA 1
ATOM 864 C C . ILE A 1 108 ? -2.808 -0.140 24.629 1.00 87.81 108 ILE A C 1
ATOM 866 O O . ILE A 1 108 ? -2.105 0.166 23.663 1.00 87.81 108 ILE A O 1
ATOM 870 N N . GLN A 1 109 ? -3.293 -1.377 24.774 1.00 90.31 109 GLN A N 1
ATOM 871 C CA . GLN A 1 109 ? -3.096 -2.418 23.765 1.00 90.31 109 GLN A CA 1
ATOM 872 C C . GLN A 1 109 ? -3.883 -2.108 22.488 1.00 90.31 109 GLN A C 1
ATOM 874 O O . GLN A 1 109 ? -3.332 -2.263 21.397 1.00 90.31 109 GLN A O 1
ATOM 879 N N . ALA A 1 110 ? -5.135 -1.660 22.622 1.00 90.19 110 ALA A N 1
ATOM 880 C CA . ALA A 1 110 ? -5.985 -1.299 21.489 1.00 90.19 110 ALA A CA 1
ATOM 881 C C . ALA A 1 110 ? -5.400 -0.110 20.716 1.00 90.19 110 ALA A C 1
ATOM 883 O O . ALA A 1 110 ? -5.302 -0.152 19.493 1.00 90.19 110 ALA A O 1
ATOM 884 N N . GLU A 1 111 ? -4.902 0.897 21.431 1.00 92.06 111 GLU A N 1
ATOM 885 C CA . GLU A 1 111 ? -4.198 2.038 20.857 1.00 92.06 111 GLU A CA 1
ATOM 886 C C . GLU A 1 111 ? -2.951 1.600 20.080 1.00 92.06 111 GLU A C 1
ATOM 888 O O . GLU A 1 111 ? -2.794 1.936 18.906 1.00 92.06 111 GLU A O 1
ATOM 893 N N . ARG A 1 112 ? -2.060 0.816 20.702 1.00 91.94 112 ARG A N 1
ATOM 894 C CA . ARG A 1 112 ? -0.828 0.350 20.042 1.00 91.94 112 ARG A CA 1
ATOM 895 C C . ARG A 1 112 ? -1.137 -0.439 18.770 1.00 91.94 112 ARG A C 1
ATOM 897 O O . ARG A 1 112 ? -0.447 -0.276 17.764 1.00 91.94 112 ARG A O 1
ATOM 904 N N . TRP A 1 113 ? -2.151 -1.294 18.823 1.00 95.06 113 TRP A N 1
ATOM 905 C CA . TRP A 1 113 ? -2.618 -2.066 17.678 1.00 95.06 113 TRP A CA 1
ATOM 906 C C . TRP A 1 113 ? -3.172 -1.165 16.568 1.00 95.06 113 TRP A C 1
ATOM 908 O O . TRP A 1 113 ? -2.751 -1.302 15.418 1.00 95.06 113 TRP A O 1
ATOM 918 N N . LEU A 1 114 ? -4.018 -0.192 16.914 1.00 95.62 114 LEU A N 1
ATOM 919 C CA . LEU A 1 114 ? -4.576 0.781 15.975 1.00 95.62 114 LEU A CA 1
ATOM 920 C C . LEU A 1 114 ? -3.478 1.569 15.248 1.00 95.62 114 LEU A C 1
ATOM 922 O O . LEU A 1 114 ? -3.509 1.686 14.025 1.00 95.62 114 LEU A O 1
ATOM 926 N N . PHE A 1 115 ? -2.460 2.051 15.965 1.00 94.00 115 PHE A N 1
ATOM 927 C CA . PHE A 1 115 ? -1.331 2.752 15.342 1.00 94.00 115 PHE A CA 1
ATOM 928 C C . PHE A 1 115 ? -0.428 1.829 14.508 1.00 94.00 115 PHE A C 1
ATOM 930 O O . PHE A 1 115 ? 0.232 2.289 13.574 1.00 94.00 115 PHE A O 1
ATOM 937 N N . GLY A 1 116 ? -0.426 0.522 14.781 1.00 91.62 116 GLY A N 1
ATOM 938 C CA . GLY A 1 116 ? 0.162 -0.478 13.889 1.00 91.62 116 GLY A CA 1
ATOM 939 C C . GLY A 1 116 ? -0.582 -0.568 12.553 1.00 91.62 116 GLY A C 1
ATOM 940 O O . GLY A 1 116 ? 0.054 -0.576 11.498 1.00 91.62 116 GLY A O 1
ATOM 941 N N . ILE A 1 117 ? -1.920 -0.564 12.587 1.00 94.38 117 ILE A N 1
ATOM 942 C CA . ILE A 1 117 ? -2.758 -0.498 11.380 1.00 94.38 117 ILE A CA 1
ATOM 943 C C . ILE A 1 117 ? -2.491 0.809 10.629 1.00 94.38 117 ILE A C 1
ATOM 945 O O . ILE A 1 117 ? -2.199 0.760 9.437 1.00 94.38 117 ILE A O 1
ATOM 949 N N . ALA A 1 118 ? -2.504 1.948 11.329 1.00 93.31 118 ALA A N 1
ATOM 950 C CA . ALA A 1 118 ? -2.247 3.269 10.751 1.00 93.31 118 ALA A CA 1
ATOM 951 C C . ALA A 1 118 ? -0.901 3.326 10.012 1.00 93.31 118 ALA A C 1
ATOM 953 O O . ALA A 1 118 ? -0.817 3.802 8.880 1.00 93.31 118 ALA A O 1
ATOM 954 N N . ARG A 1 119 ? 0.158 2.768 10.618 1.00 90.62 119 ARG A N 1
ATOM 955 C CA . ARG A 1 119 ? 1.479 2.655 9.987 1.00 90.62 119 ARG A CA 1
ATOM 956 C C . ARG A 1 119 ? 1.429 1.821 8.709 1.00 90.62 119 ARG A C 1
ATOM 958 O O . ARG A 1 119 ? 2.045 2.202 7.720 1.00 90.62 119 ARG A O 1
ATOM 965 N N . ASN A 1 120 ? 0.733 0.687 8.719 1.00 91.25 120 ASN A N 1
ATOM 966 C CA . ASN A 1 120 ? 0.640 -0.179 7.544 1.00 91.25 120 ASN A CA 1
ATOM 967 C C . ASN A 1 120 ? -0.159 0.480 6.414 1.00 91.25 120 ASN A C 1
ATOM 969 O O . ASN A 1 120 ? 0.264 0.410 5.265 1.00 91.25 120 ASN A O 1
ATOM 973 N N . VAL A 1 121 ? -1.263 1.160 6.742 1.00 92.75 121 VAL A N 1
ATOM 974 C CA . VAL A 1 121 ? -2.034 1.976 5.792 1.00 92.75 121 VAL A CA 1
ATOM 975 C C . VAL A 1 121 ? -1.139 3.052 5.179 1.00 92.75 121 VAL A C 1
ATOM 977 O O . VAL A 1 121 ? -1.071 3.167 3.960 1.00 92.75 121 VAL A O 1
ATOM 980 N N . HIS A 1 122 ? -0.369 3.768 6.001 1.00 87.44 122 HIS A N 1
ATOM 981 C CA . HIS A 1 122 ? 0.568 4.773 5.509 1.00 87.44 122 HIS A CA 1
ATOM 982 C C . HIS A 1 122 ? 1.640 4.190 4.580 1.00 87.44 122 HIS A C 1
ATOM 984 O O . HIS A 1 122 ? 1.879 4.732 3.508 1.00 87.44 122 HIS A O 1
ATOM 990 N N . LEU A 1 123 ? 2.283 3.084 4.966 1.00 85.12 123 LEU A N 1
ATOM 991 C CA . LEU A 1 123 ? 3.312 2.443 4.142 1.00 85.12 123 LEU A CA 1
ATOM 992 C C . LEU A 1 123 ? 2.751 1.932 2.815 1.00 85.12 123 LEU A C 1
ATOM 994 O O . LEU A 1 123 ? 3.426 2.027 1.789 1.00 85.12 123 LEU A O 1
ATOM 998 N N . GLN A 1 124 ? 1.525 1.409 2.832 1.00 87.75 124 GLN A N 1
ATOM 999 C CA . GLN A 1 124 ? 0.822 1.002 1.625 1.00 87.75 124 GLN A CA 1
ATOM 1000 C C . GLN A 1 124 ? 0.541 2.208 0.728 1.00 87.75 124 GLN A C 1
ATOM 1002 O O . GLN A 1 124 ? 0.798 2.127 -0.469 1.00 87.75 124 GLN A O 1
ATOM 1007 N N . GLU A 1 125 ? 0.085 3.326 1.293 1.00 87.12 125 GLU A N 1
ATOM 1008 C CA . GLU A 1 125 ? -0.172 4.544 0.527 1.00 87.12 125 GLU A CA 1
ATOM 1009 C C . GLU A 1 125 ? 1.114 5.134 -0.058 1.00 87.12 125 GLU A C 1
ATOM 1011 O O . GLU A 1 125 ? 1.173 5.410 -1.249 1.00 87.12 125 GLU A O 1
ATOM 1016 N N . VAL A 1 126 ? 2.190 5.242 0.725 1.00 82.00 126 VAL A N 1
ATOM 1017 C CA . VAL A 1 126 ? 3.497 5.698 0.219 1.00 82.00 126 VAL A CA 1
ATOM 1018 C C . VAL A 1 126 ? 3.977 4.804 -0.921 1.00 82.00 126 VAL A C 1
ATOM 1020 O O . VAL A 1 126 ? 4.392 5.302 -1.964 1.00 82.00 126 VAL A O 1
ATOM 1023 N N . SER A 1 127 ? 3.870 3.485 -0.754 1.00 80.81 127 SER A N 1
ATOM 1024 C CA . SER A 1 127 ? 4.257 2.525 -1.793 1.00 80.81 127 SER A CA 1
ATOM 1025 C C . SER A 1 127 ? 3.390 2.668 -3.049 1.00 80.81 127 SER A C 1
ATOM 1027 O O . SER A 1 127 ? 3.907 2.611 -4.165 1.00 80.81 127 SER A O 1
ATOM 1029 N N . ARG A 1 128 ? 2.081 2.903 -2.883 1.00 84.75 128 ARG A N 1
ATOM 1030 C CA . ARG A 1 128 ? 1.148 3.174 -3.983 1.00 84.75 128 ARG A CA 1
ATOM 1031 C C . ARG A 1 128 ? 1.552 4.432 -4.744 1.00 84.75 128 ARG A C 1
ATOM 1033 O O . ARG A 1 128 ? 1.584 4.404 -5.967 1.00 84.75 128 ARG A O 1
ATOM 1040 N N . GLN A 1 129 ? 1.909 5.495 -4.037 1.00 82.94 129 GLN A N 1
ATOM 1041 C CA . GLN A 1 129 ? 2.256 6.794 -4.616 1.00 82.94 129 GLN A CA 1
ATOM 1042 C C . GLN A 1 129 ? 3.592 6.793 -5.337 1.00 82.94 129 GLN A C 1
ATOM 1044 O O . GLN A 1 129 ? 3.692 7.301 -6.453 1.00 82.94 129 GLN A O 1
ATOM 1049 N N . VAL A 1 130 ? 4.601 6.148 -4.748 1.00 79.94 130 VAL A N 1
ATOM 1050 C CA . VAL A 1 130 ? 5.862 5.864 -5.440 1.00 79.94 130 VAL A CA 1
ATOM 1051 C C . VAL A 1 130 ? 5.577 5.080 -6.720 1.00 79.94 130 VAL A C 1
ATOM 1053 O O . VAL A 1 130 ? 6.087 5.437 -7.778 1.00 79.94 130 VAL A O 1
ATOM 1056 N N . GLY A 1 131 ? 4.698 4.076 -6.658 1.00 83.50 131 GLY A N 1
ATOM 1057 C CA . GLY A 1 131 ? 4.273 3.328 -7.835 1.00 83.50 131 GLY A CA 1
ATOM 1058 C C . GLY A 1 131 ? 3.555 4.166 -8.887 1.00 83.50 131 GLY A C 1
ATOM 1059 O O . GLY A 1 131 ? 3.872 4.035 -10.062 1.00 83.50 131 GLY A O 1
ATOM 1060 N N . ILE A 1 132 ? 2.623 5.037 -8.500 1.00 84.25 132 ILE A N 1
ATOM 1061 C CA . ILE A 1 132 ? 1.920 5.939 -9.427 1.00 84.25 132 ILE A CA 1
ATOM 1062 C C . ILE A 1 132 ? 2.914 6.864 -10.125 1.00 84.25 132 ILE A C 1
ATOM 1064 O O . ILE A 1 132 ? 2.891 6.967 -11.348 1.00 84.25 132 ILE A O 1
ATOM 1068 N N . ARG A 1 133 ? 3.828 7.480 -9.368 1.00 83.62 133 ARG A N 1
ATOM 1069 C CA . ARG A 1 133 ? 4.853 8.363 -9.929 1.00 83.62 133 ARG A CA 1
ATOM 1070 C C . ARG A 1 133 ? 5.783 7.619 -10.886 1.00 83.62 133 ARG A C 1
ATOM 1072 O O . ARG A 1 133 ? 5.987 8.081 -12.000 1.00 83.62 133 ARG A O 1
ATOM 1079 N N . LEU A 1 134 ? 6.293 6.452 -10.485 1.00 83.81 134 LEU A N 1
ATOM 1080 C CA . LEU A 1 134 ? 7.123 5.600 -11.344 1.00 83.81 134 LEU A CA 1
ATOM 1081 C C . LEU A 1 134 ? 6.394 5.233 -12.643 1.00 83.81 134 LEU A C 1
ATOM 1083 O O . LEU A 1 134 ? 6.984 5.314 -13.715 1.00 83.81 134 LEU A O 1
ATOM 1087 N N . ARG A 1 135 ? 5.114 4.847 -12.562 1.00 87.62 135 ARG A N 1
ATOM 1088 C CA . ARG A 1 135 ? 4.304 4.526 -13.746 1.00 87.62 135 ARG A CA 1
ATOM 1089 C C . ARG A 1 135 ? 4.093 5.739 -14.636 1.00 87.62 135 ARG A C 1
ATOM 1091 O O . ARG A 1 135 ? 4.181 5.587 -15.844 1.00 87.62 135 ARG A O 1
ATOM 1098 N N . TYR A 1 136 ? 3.849 6.916 -14.067 1.00 85.12 136 TYR A N 1
ATOM 1099 C CA . TYR A 1 136 ? 3.701 8.149 -14.836 1.00 85.12 136 TYR A CA 1
ATOM 1100 C C . TYR A 1 136 ? 4.996 8.519 -15.572 1.00 85.12 136 TYR A C 1
ATOM 1102 O O . TYR A 1 136 ? 4.957 8.755 -16.777 1.00 85.12 136 TYR A O 1
ATOM 1110 N N . ASP A 1 137 ? 6.140 8.479 -14.879 1.00 83.31 137 ASP A N 1
ATOM 1111 C CA . ASP A 1 137 ? 7.461 8.725 -15.474 1.00 83.31 137 ASP A CA 1
ATOM 1112 C C . ASP A 1 137 ? 7.723 7.758 -16.645 1.00 83.31 137 ASP A C 1
ATOM 1114 O O . ASP A 1 137 ? 8.105 8.171 -17.739 1.00 83.31 137 ASP A O 1
ATOM 1118 N N . VAL A 1 138 ? 7.475 6.459 -16.433 1.00 84.50 138 VAL A N 1
ATOM 1119 C CA . VAL A 1 138 ? 7.673 5.426 -17.462 1.00 84.50 138 VAL A CA 1
ATOM 1120 C C . VAL A 1 138 ? 6.678 5.582 -18.615 1.00 84.50 138 VAL A C 1
ATOM 1122 O O . VAL A 1 138 ? 7.069 5.430 -19.769 1.00 84.50 138 VAL A O 1
ATOM 1125 N N . ALA A 1 139 ? 5.410 5.891 -18.334 1.00 85.06 139 ALA A N 1
ATOM 1126 C CA . ALA A 1 139 ? 4.384 6.093 -19.354 1.00 85.06 139 ALA A CA 1
ATOM 1127 C C . ALA A 1 139 ? 4.743 7.256 -20.282 1.00 85.06 139 ALA A C 1
ATOM 1129 O O . ALA A 1 139 ? 4.683 7.101 -21.501 1.00 85.06 139 ALA A O 1
ATOM 1130 N N . ALA A 1 140 ? 5.165 8.387 -19.709 1.00 83.06 140 ALA A N 1
ATOM 1131 C CA . ALA A 1 140 ? 5.571 9.564 -20.467 1.00 83.06 140 ALA A CA 1
ATOM 1132 C C . ALA A 1 140 ? 6.737 9.257 -21.418 1.00 83.06 140 ALA A C 1
ATOM 1134 O O . ALA A 1 140 ? 6.713 9.640 -22.589 1.00 83.06 140 ALA A O 1
ATOM 1135 N N . GLU A 1 141 ? 7.726 8.507 -20.939 1.00 83.19 141 GLU A N 1
ATOM 1136 C CA . GLU A 1 141 ? 8.911 8.174 -21.725 1.00 83.19 141 GLU A CA 1
ATOM 1137 C C . GLU A 1 141 ? 8.638 7.098 -22.790 1.00 83.19 141 GLU A C 1
ATOM 1139 O O . GLU A 1 141 ? 9.134 7.187 -23.915 1.00 83.19 141 GLU A O 1
ATOM 1144 N N . LEU A 1 142 ? 7.778 6.118 -22.491 1.00 79.56 142 LEU A N 1
ATOM 1145 C CA . LEU A 1 142 ? 7.303 5.150 -23.483 1.00 79.56 142 LEU A CA 1
ATOM 1146 C C . LEU A 1 142 ? 6.493 5.829 -24.591 1.00 79.56 142 LEU A C 1
ATOM 1148 O O . LEU A 1 142 ? 6.722 5.540 -25.764 1.00 79.56 142 LEU A O 1
ATOM 1152 N N . ALA A 1 143 ? 5.595 6.755 -24.241 1.00 77.25 143 ALA A N 1
ATOM 1153 C CA . ALA A 1 143 ? 4.805 7.507 -25.213 1.00 77.25 143 ALA A CA 1
ATOM 1154 C C . ALA A 1 143 ? 5.689 8.335 -26.162 1.00 77.25 143 ALA A C 1
ATOM 1156 O O . ALA A 1 143 ? 5.383 8.440 -27.346 1.00 77.25 143 ALA A O 1
ATOM 1157 N N . ARG A 1 144 ? 6.822 8.863 -25.676 1.00 76.25 144 ARG A N 1
ATOM 1158 C CA . ARG A 1 144 ? 7.811 9.590 -26.491 1.00 76.25 144 ARG A CA 1
ATOM 1159 C C . ARG A 1 144 ? 8.540 8.695 -27.500 1.00 76.25 144 ARG A C 1
ATOM 1161 O O . ARG A 1 144 ? 8.947 9.169 -28.558 1.00 76.25 144 ARG A O 1
ATOM 1168 N N . CYS A 1 145 ? 8.746 7.425 -27.159 1.00 71.44 145 CYS A N 1
ATOM 1169 C CA . CYS A 1 145 ? 9.497 6.471 -27.979 1.00 71.44 145 CYS A CA 1
ATOM 1170 C C . CYS A 1 145 ? 8.633 5.719 -29.001 1.00 71.44 145 CYS A C 1
ATOM 1172 O O . CYS A 1 145 ? 9.173 5.092 -29.913 1.00 71.44 145 CYS A O 1
ATOM 1174 N N . MET A 1 146 ? 7.313 5.739 -28.835 1.00 65.50 146 MET A N 1
ATOM 1175 C CA . MET A 1 146 ? 6.375 5.062 -29.721 1.00 65.50 146 MET A CA 1
ATOM 1176 C C . MET A 1 146 ? 6.056 5.960 -30.928 1.00 65.50 146 MET A C 1
ATOM 1178 O O . MET A 1 146 ? 5.835 7.161 -30.753 1.00 65.50 146 MET A O 1
ATOM 1182 N N . PRO A 1 147 ? 6.044 5.427 -32.165 1.00 57.69 147 PRO A N 1
ATOM 1183 C CA . PRO A 1 147 ? 5.641 6.212 -33.325 1.00 57.69 147 PRO A CA 1
ATOM 1184 C C . PRO A 1 147 ? 4.199 6.691 -33.131 1.00 57.69 147 PRO A C 1
ATOM 1186 O O . PRO A 1 147 ? 3.340 5.907 -32.734 1.00 57.69 147 PRO A O 1
ATOM 1189 N N . GLN A 1 148 ? 3.927 7.969 -33.417 1.00 55.22 148 GLN A N 1
ATOM 1190 C CA . GLN A 1 148 ? 2.559 8.488 -33.441 1.00 55.22 148 GLN A CA 1
ATOM 1191 C C . GLN A 1 148 ? 1.813 7.813 -34.597 1.00 55.22 148 GLN A C 1
ATOM 1193 O O . GLN A 1 148 ? 1.871 8.268 -35.738 1.00 55.22 148 GLN A O 1
ATOM 1198 N N . SER A 1 149 ? 1.173 6.676 -34.339 1.00 51.44 149 SER A N 1
ATOM 1199 C CA . SER A 1 149 ? 0.279 6.055 -35.310 1.00 51.44 149 SER A CA 1
ATOM 1200 C C . SER A 1 149 ? -0.916 6.974 -35.552 1.00 51.44 149 SER A C 1
ATOM 1202 O O . SER A 1 149 ? -1.435 7.581 -34.619 1.00 51.44 149 SER A O 1
ATOM 1204 N N . ALA A 1 150 ? -1.384 7.038 -36.799 1.00 44.81 150 ALA A N 1
ATOM 1205 C CA . ALA A 1 150 ? -2.511 7.869 -37.234 1.00 44.81 150 ALA A CA 1
ATOM 1206 C C . ALA A 1 150 ? -3.873 7.512 -36.579 1.00 44.81 150 ALA A C 1
ATOM 1208 O O . ALA A 1 150 ? -4.873 8.177 -36.834 1.00 44.81 150 ALA A O 1
ATOM 1209 N N . GLU A 1 151 ? -3.920 6.494 -35.715 1.00 48.91 151 GLU A N 1
ATOM 1210 C CA . GLU A 1 151 ? -5.115 5.958 -35.054 1.00 48.91 151 GLU A CA 1
ATOM 1211 C C . GLU A 1 151 ? -5.268 6.447 -33.594 1.00 48.91 151 GLU A C 1
ATOM 1213 O O . GLU A 1 151 ? -5.352 5.661 -32.660 1.00 48.91 151 GLU A O 1
ATOM 1218 N N . GLY A 1 152 ? -5.345 7.764 -33.384 1.00 46.78 152 GLY A N 1
ATOM 1219 C CA . GLY A 1 152 ? -6.045 8.362 -32.233 1.00 46.78 152 GLY A CA 1
ATOM 1220 C C . GLY A 1 152 ? -5.554 8.072 -30.787 1.00 46.78 152 GLY A C 1
ATOM 1221 O O . GLY A 1 152 ? -4.523 7.448 -30.559 1.00 46.78 152 GLY A O 1
ATOM 1222 N N . PRO A 1 153 ? -6.283 8.567 -29.759 1.00 48.16 153 PRO A N 1
ATOM 1223 C CA . PRO A 1 153 ? -5.799 8.737 -28.373 1.00 48.16 153 PRO A CA 1
ATOM 1224 C C . PRO A 1 153 ? -5.662 7.457 -27.529 1.00 48.16 153 PRO A C 1
ATOM 1226 O O . PRO A 1 153 ? -5.430 7.541 -26.322 1.00 48.16 153 PRO A O 1
ATOM 1229 N N . TRP A 1 154 ? -5.814 6.275 -28.124 1.00 50.97 154 TRP A N 1
ATOM 1230 C CA . TRP A 1 154 ? -5.957 5.007 -27.396 1.00 50.97 154 TRP A CA 1
ATOM 1231 C C . TRP A 1 154 ? -4.653 4.468 -26.796 1.00 50.97 154 TRP A C 1
ATOM 1233 O O . TRP A 1 154 ? -4.667 3.558 -25.980 1.00 50.97 154 TRP A O 1
ATOM 1243 N N . TYR A 1 155 ? -3.522 5.110 -27.070 1.00 66.69 155 TYR A N 1
ATOM 1244 C CA . TYR A 1 155 ? -2.221 4.671 -26.574 1.00 66.69 155 TYR A CA 1
ATOM 1245 C C . TYR A 1 155 ? -1.976 4.942 -25.081 1.00 66.69 155 TYR A C 1
ATOM 1247 O O . TYR A 1 155 ? -1.329 4.149 -24.401 1.00 66.69 155 TYR A O 1
ATOM 1255 N N . TRP A 1 156 ? -2.492 6.050 -24.540 1.00 66.75 156 TRP A N 1
ATOM 1256 C CA . TRP A 1 156 ? -2.211 6.440 -23.151 1.00 66.75 156 TRP A CA 1
ATOM 1257 C C . TRP A 1 156 ? -2.910 5.540 -22.133 1.00 66.75 156 TRP A C 1
ATOM 1259 O O . TRP A 1 156 ? -2.289 5.125 -21.154 1.00 66.75 156 TRP A O 1
ATOM 1269 N N . GLY A 1 157 ? -4.183 5.210 -22.375 1.00 70.38 157 GLY A N 1
ATOM 1270 C CA . GLY A 1 157 ? -4.945 4.297 -21.520 1.00 70.38 157 GLY A CA 1
ATOM 1271 C C . GLY A 1 157 ? -4.333 2.897 -21.498 1.00 70.38 157 GLY A C 1
ATOM 1272 O O . GLY A 1 157 ? -4.127 2.336 -20.422 1.00 70.38 157 GLY A O 1
ATOM 1273 N N . ASP A 1 158 ? -3.952 2.386 -22.669 1.00 77.88 158 ASP A N 1
ATOM 1274 C CA . ASP A 1 158 ? -3.342 1.063 -22.806 1.00 77.88 158 ASP A CA 1
ATOM 1275 C C . ASP A 1 158 ? -1.949 1.000 -22.165 1.00 77.88 158 ASP A C 1
ATOM 1277 O O . ASP A 1 158 ? -1.630 0.024 -21.481 1.00 77.88 158 ASP A O 1
ATOM 1281 N N . ILE A 1 159 ? -1.128 2.051 -22.308 1.00 80.56 159 ILE A N 1
ATOM 1282 C CA . ILE A 1 159 ? 0.175 2.154 -21.629 1.00 80.56 159 ILE A CA 1
ATOM 1283 C C . ILE A 1 159 ? -0.008 2.125 -20.111 1.00 80.56 159 ILE A C 1
ATOM 1285 O O . ILE A 1 159 ? 0.678 1.358 -19.432 1.00 80.56 159 ILE A O 1
ATOM 1289 N N . HIS A 1 160 ? -0.925 2.928 -19.565 1.00 81.50 160 HIS A N 1
ATOM 1290 C CA . HIS A 1 160 ? -1.178 2.944 -18.125 1.00 81.50 160 HIS A CA 1
ATOM 1291 C C . HIS A 1 160 ? -1.677 1.586 -17.621 1.00 81.50 160 HIS A C 1
ATOM 1293 O O . HIS A 1 160 ? -1.117 1.064 -16.657 1.00 81.50 160 HIS A O 1
ATOM 1299 N N . ALA A 1 161 ? -2.635 0.969 -18.319 1.00 83.31 161 ALA A N 1
ATOM 1300 C CA . ALA A 1 161 ? -3.143 -0.356 -17.974 1.00 83.31 161 ALA A CA 1
ATOM 1301 C C . ALA A 1 161 ? -2.042 -1.430 -18.017 1.00 83.31 161 ALA A C 1
ATOM 1303 O O . ALA A 1 161 ? -1.948 -2.266 -17.120 1.00 83.31 161 ALA A O 1
ATOM 1304 N N . ALA A 1 162 ? -1.160 -1.386 -19.020 1.00 86.12 162 ALA A N 1
ATOM 1305 C CA . ALA A 1 162 ? -0.027 -2.301 -19.107 1.00 86.12 162 ALA A CA 1
ATOM 1306 C C . ALA A 1 162 ? 0.969 -2.092 -17.952 1.00 86.12 162 ALA A C 1
ATOM 1308 O O . ALA A 1 162 ? 1.463 -3.064 -17.384 1.00 86.12 162 ALA A O 1
ATOM 1309 N N . LEU A 1 163 ? 1.253 -0.840 -17.574 1.00 88.00 163 LEU A N 1
ATOM 1310 C CA . LEU A 1 163 ? 2.165 -0.505 -16.474 1.00 88.00 163 LEU A CA 1
ATOM 1311 C C . LEU A 1 163 ? 1.588 -0.813 -15.087 1.00 88.00 163 LEU A C 1
ATOM 1313 O O . LEU A 1 163 ? 2.354 -1.080 -14.157 1.00 88.00 163 LEU A O 1
ATOM 1317 N N . ASP A 1 164 ? 0.266 -0.802 -14.923 1.00 86.25 164 ASP A N 1
ATOM 1318 C CA . ASP A 1 164 ? -0.391 -1.190 -13.671 1.00 86.25 164 ASP A CA 1
ATOM 1319 C C . ASP A 1 164 ? -0.110 -2.650 -13.297 1.00 86.25 164 ASP A C 1
ATOM 1321 O O . ASP A 1 164 ? 0.091 -2.955 -12.117 1.00 86.25 164 ASP A O 1
ATOM 1325 N N . GLU A 1 165 ? 0.038 -3.521 -14.295 1.00 87.94 165 GLU A N 1
ATOM 1326 C CA . GLU A 1 165 ? 0.345 -4.944 -14.115 1.00 87.94 165 GLU A CA 1
ATOM 1327 C C . GLU A 1 165 ? 1.820 -5.226 -13.805 1.00 87.94 165 GLU A C 1
ATOM 1329 O O . GLU A 1 165 ? 2.152 -6.301 -13.294 1.00 87.94 165 GLU A O 1
ATOM 1334 N N . LEU A 1 166 ? 2.719 -4.272 -14.074 1.00 89.50 166 LEU A N 1
ATOM 1335 C CA . LEU A 1 166 ? 4.140 -4.455 -13.805 1.00 89.50 166 LEU A CA 1
ATOM 1336 C C . LEU A 1 166 ? 4.440 -4.294 -12.301 1.00 89.50 166 LEU A C 1
ATOM 1338 O O . LEU A 1 166 ? 4.096 -3.278 -11.687 1.00 89.50 166 LEU A O 1
ATOM 1342 N N . PRO A 1 167 ? 5.165 -5.249 -11.686 1.00 90.25 167 PRO A N 1
ATOM 1343 C CA . PRO A 1 167 ? 5.669 -5.095 -10.326 1.00 90.25 167 PRO A CA 1
ATOM 1344 C C . PRO A 1 167 ? 6.607 -3.889 -10.183 1.00 90.25 167 PRO A C 1
ATOM 1346 O O . PRO A 1 167 ? 7.434 -3.635 -11.060 1.00 90.25 167 PRO A O 1
ATOM 1349 N N . LEU A 1 168 ? 6.572 -3.219 -9.024 1.00 87.75 168 LEU A N 1
ATOM 1350 C CA . LEU A 1 168 ? 7.426 -2.054 -8.732 1.00 87.75 168 LEU A CA 1
ATOM 1351 C C . LEU A 1 168 ? 8.919 -2.262 -9.043 1.00 87.75 168 LEU A C 1
ATOM 1353 O O . LEU A 1 168 ? 9.495 -1.396 -9.696 1.00 87.75 168 LEU A O 1
ATOM 1357 N N . PRO A 1 169 ? 9.551 -3.403 -8.691 1.00 89.88 169 PRO A N 1
ATOM 1358 C CA . PRO A 1 169 ? 10.966 -3.608 -9.000 1.00 89.88 169 PRO A CA 1
ATOM 1359 C C . PRO A 1 169 ? 11.266 -3.681 -10.502 1.00 89.88 169 PRO A C 1
ATOM 1361 O O . PRO A 1 169 ? 12.398 -3.440 -10.908 1.00 89.88 169 PRO A O 1
ATOM 1364 N N . GLN A 1 170 ? 10.281 -4.061 -11.322 1.00 92.69 170 GLN A N 1
ATOM 1365 C CA . GLN A 1 170 ? 10.412 -4.087 -12.778 1.00 92.69 170 GLN A CA 1
ATOM 1366 C C . GLN A 1 170 ? 10.250 -2.680 -13.357 1.00 92.69 170 GLN A C 1
ATOM 1368 O O . GLN A 1 170 ? 11.064 -2.277 -14.186 1.00 92.69 170 GLN A O 1
ATOM 1373 N N . LEU A 1 171 ? 9.260 -1.922 -12.870 1.00 91.19 171 LEU A N 1
ATOM 1374 C CA . LEU A 1 171 ? 9.054 -0.514 -13.227 1.00 91.19 171 LEU A CA 1
ATOM 1375 C C . LEU A 1 171 ? 10.278 0.341 -12.905 1.00 91.19 171 LEU A C 1
ATOM 1377 O O . LEU A 1 171 ? 10.704 1.127 -13.740 1.00 91.19 171 LEU A O 1
ATOM 1381 N N . GLU A 1 172 ? 10.874 0.154 -11.729 1.00 90.75 172 GLU A N 1
ATOM 1382 C CA . GLU A 1 172 ? 12.069 0.888 -11.312 1.00 90.75 172 GLU A CA 1
ATOM 1383 C C . GLU A 1 172 ? 13.263 0.600 -12.234 1.00 90.75 172 GLU A C 1
ATOM 1385 O O . GLU A 1 172 ? 13.894 1.531 -12.732 1.00 90.75 172 GLU A O 1
ATOM 1390 N N . THR A 1 173 ? 13.527 -0.674 -12.558 1.00 93.31 173 THR A N 1
ATOM 1391 C CA . THR A 1 173 ? 14.589 -1.024 -13.520 1.00 93.31 173 THR A CA 1
ATOM 1392 C C . THR A 1 173 ? 14.307 -0.508 -14.929 1.00 93.31 173 THR A C 1
ATOM 1394 O O . THR A 1 173 ? 15.230 -0.093 -15.625 1.00 93.31 173 THR A O 1
ATOM 1397 N N . LEU A 1 174 ? 13.039 -0.514 -15.353 1.00 91.19 174 LEU A N 1
ATOM 1398 C CA . LEU A 1 174 ? 12.634 -0.022 -16.666 1.00 91.19 174 LEU A CA 1
ATOM 1399 C C . LEU A 1 174 ? 12.779 1.502 -16.756 1.00 91.19 174 LEU A C 1
ATOM 1401 O O . LEU A 1 174 ? 13.305 1.992 -17.746 1.00 91.19 174 LEU A O 1
ATOM 1405 N N . ARG A 1 175 ? 12.384 2.240 -15.713 1.00 92.06 175 ARG A N 1
ATOM 1406 C CA . ARG A 1 175 ? 12.567 3.695 -15.611 1.00 92.06 175 ARG A CA 1
ATOM 1407 C C . ARG A 1 175 ? 14.033 4.081 -15.769 1.00 92.06 175 ARG A C 1
ATOM 1409 O O . ARG A 1 175 ? 14.343 4.911 -16.609 1.00 92.06 175 ARG A O 1
ATOM 1416 N N . LEU A 1 176 ? 14.931 3.451 -15.009 1.00 90.25 176 LEU A N 1
ATOM 1417 C CA . LEU A 1 176 ? 16.366 3.754 -15.072 1.00 90.25 176 LEU A CA 1
ATOM 1418 C C . LEU A 1 176 ? 16.974 3.419 -16.446 1.00 90.25 176 LEU A C 1
ATOM 1420 O O . LEU A 1 176 ? 17.829 4.145 -16.941 1.00 90.25 176 LEU A O 1
ATOM 1424 N N . MET A 1 177 ? 16.512 2.345 -17.090 1.00 91.62 177 MET A N 1
ATOM 1425 C CA . MET A 1 177 ? 16.917 2.014 -18.459 1.00 91.62 177 MET A CA 1
ATOM 1426 C C . MET A 1 177 ? 16.450 3.075 -19.463 1.00 91.62 177 MET A C 1
ATOM 1428 O O . MET A 1 177 ? 17.199 3.443 -20.363 1.00 91.62 177 MET A O 1
ATOM 1432 N N . LEU A 1 178 ? 15.217 3.563 -19.317 1.00 87.44 178 LEU A N 1
ATOM 1433 C CA . LEU A 1 178 ? 14.664 4.622 -20.161 1.00 87.44 178 LEU A CA 1
ATOM 1434 C C . LEU A 1 178 ? 15.351 5.980 -19.920 1.00 87.44 178 LEU A C 1
ATOM 1436 O O . LEU A 1 178 ? 15.501 6.753 -20.859 1.00 87.44 178 LEU A O 1
ATOM 1440 N N . GLU A 1 179 ? 15.859 6.229 -18.709 1.00 87.06 179 GLU A N 1
ATOM 1441 C CA . GLU A 1 179 ? 16.766 7.349 -18.403 1.00 87.06 179 GLU A CA 1
ATOM 1442 C C . GLU A 1 179 ? 18.151 7.215 -19.081 1.00 87.06 179 GLU A C 1
ATOM 1444 O O . GLU A 1 179 ? 18.952 8.146 -19.029 1.00 87.06 179 GLU A O 1
ATOM 1449 N N . GLY A 1 180 ? 18.438 6.085 -19.740 1.00 88.19 180 GLY A N 1
ATOM 1450 C CA . GLY A 1 180 ? 19.657 5.857 -20.521 1.00 88.19 180 GLY A CA 1
ATOM 1451 C C . GLY A 1 180 ? 20.781 5.137 -19.775 1.00 88.19 180 GLY A C 1
ATOM 1452 O O . GLY A 1 180 ? 21.875 5.019 -20.324 1.00 88.19 180 GLY A O 1
ATOM 1453 N N . LEU A 1 181 ? 20.539 4.641 -18.556 1.00 92.62 181 LEU A N 1
ATOM 1454 C CA . LEU A 1 181 ? 21.550 3.902 -17.800 1.00 92.62 181 LEU A CA 1
ATOM 1455 C C . LEU A 1 181 ? 21.760 2.500 -18.387 1.00 92.62 181 LEU A C 1
ATOM 1457 O O . LEU A 1 181 ? 20.818 1.789 -18.748 1.00 92.62 181 LEU A O 1
ATOM 1461 N N . THR A 1 182 ? 23.016 2.066 -18.407 1.00 94.12 182 THR A N 1
ATOM 1462 C CA . THR A 1 182 ? 23.397 0.697 -18.756 1.00 94.12 182 THR A CA 1
ATOM 1463 C C . THR A 1 182 ? 23.011 -0.287 -17.648 1.00 94.12 182 THR A C 1
ATOM 1465 O O . THR A 1 182 ? 22.858 0.076 -16.482 1.00 94.12 182 THR A O 1
ATOM 1468 N N . ILE A 1 183 ? 22.919 -1.581 -17.978 1.00 93.19 183 ILE A N 1
ATOM 1469 C CA . ILE A 1 183 ? 22.599 -2.638 -16.997 1.00 93.19 183 ILE A CA 1
ATOM 1470 C C . ILE A 1 183 ? 23.548 -2.596 -15.787 1.00 93.19 183 ILE A C 1
ATOM 1472 O O . ILE A 1 183 ? 23.088 -2.764 -14.659 1.00 93.19 183 ILE A O 1
ATOM 1476 N N . ARG A 1 184 ? 24.842 -2.325 -16.010 1.00 93.75 184 ARG A N 1
ATOM 1477 C CA . ARG A 1 184 ? 25.864 -2.246 -14.952 1.00 93.75 184 ARG A CA 1
ATOM 1478 C C . ARG A 1 184 ? 25.649 -1.046 -14.029 1.00 93.75 184 ARG A C 1
ATOM 1480 O O . ARG A 1 184 ? 25.789 -1.170 -12.818 1.00 93.75 184 ARG A O 1
ATOM 1487 N N . GLU A 1 185 ? 25.280 0.106 -14.584 1.00 92.75 185 GLU A N 1
ATOM 1488 C CA . GLU A 1 185 ? 24.987 1.312 -13.798 1.00 92.75 185 GLU A CA 1
ATOM 1489 C C . GLU A 1 185 ? 23.704 1.149 -12.982 1.00 92.75 185 GLU A C 1
ATOM 1491 O O . GLU A 1 185 ? 23.656 1.544 -11.819 1.00 92.75 185 GLU A O 1
ATOM 1496 N N . ILE A 1 186 ? 22.681 0.509 -13.555 1.00 93.38 186 ILE A N 1
ATOM 1497 C CA . ILE A 1 186 ? 21.439 0.182 -12.844 1.00 93.38 186 ILE A CA 1
ATOM 1498 C C . ILE A 1 186 ? 21.717 -0.806 -11.705 1.00 93.38 186 ILE A C 1
ATOM 1500 O O . ILE A 1 186 ? 21.222 -0.616 -10.596 1.00 93.38 186 ILE A O 1
ATOM 1504 N N . ALA A 1 187 ? 22.516 -1.843 -11.965 1.00 94.12 187 ALA A N 1
ATOM 1505 C CA . ALA A 1 187 ? 22.938 -2.829 -10.974 1.00 94.12 187 ALA A CA 1
ATOM 1506 C C . ALA A 1 187 ? 23.666 -2.172 -9.794 1.00 94.12 187 ALA A C 1
ATOM 1508 O O . ALA A 1 187 ? 23.269 -2.369 -8.647 1.00 94.12 187 ALA A O 1
ATOM 1509 N N . ALA A 1 188 ? 24.644 -1.306 -10.077 1.00 93.56 188 ALA A N 1
ATOM 1510 C CA . ALA A 1 188 ? 25.350 -0.539 -9.056 1.00 93.56 188 ALA A CA 1
ATOM 1511 C C . ALA A 1 188 ? 24.420 0.412 -8.283 1.00 93.56 188 ALA A C 1
ATOM 1513 O O . ALA A 1 188 ? 24.534 0.541 -7.068 1.00 93.56 188 ALA A O 1
ATOM 1514 N N . ARG A 1 189 ? 23.475 1.069 -8.969 1.00 93.19 189 ARG A N 1
ATOM 1515 C CA . ARG A 1 189 ? 22.557 2.036 -8.349 1.00 93.19 189 ARG A CA 1
ATOM 1516 C C . ARG A 1 189 ? 21.515 1.391 -7.439 1.00 93.19 189 ARG A C 1
ATOM 1518 O O . ARG A 1 189 ? 21.115 2.011 -6.458 1.00 93.19 189 ARG A O 1
ATOM 1525 N N . LEU A 1 190 ? 21.059 0.188 -7.779 1.00 91.81 190 LEU A N 1
ATOM 1526 C CA . LEU A 1 190 ? 20.054 -0.549 -7.012 1.00 91.81 190 LEU A CA 1
ATOM 1527 C C . LEU A 1 190 ? 20.659 -1.557 -6.025 1.00 91.81 190 LEU A C 1
ATOM 1529 O O . LEU A 1 190 ? 19.894 -2.219 -5.329 1.00 91.81 190 LEU A O 1
ATOM 1533 N N . ASP A 1 191 ? 21.990 -1.680 -5.978 1.00 93.25 191 ASP A N 1
ATOM 1534 C CA . ASP A 1 191 ? 22.714 -2.704 -5.212 1.00 93.25 191 ASP A CA 1
ATOM 1535 C C . ASP A 1 191 ? 22.221 -4.130 -5.543 1.00 93.25 191 ASP A C 1
ATOM 1537 O O . ASP A 1 191 ? 21.797 -4.912 -4.690 1.00 93.25 191 ASP A O 1
ATOM 1541 N N . LEU A 1 192 ? 22.191 -4.452 -6.842 1.00 94.19 192 LEU A N 1
ATOM 1542 C CA . LEU A 1 192 ? 21.698 -5.724 -7.378 1.00 94.19 192 LEU A CA 1
ATOM 1543 C C . LEU A 1 192 ? 22.698 -6.350 -8.355 1.00 94.19 192 LEU A C 1
ATOM 1545 O O . LEU A 1 192 ? 23.408 -5.626 -9.042 1.00 94.19 192 LEU A O 1
ATOM 1549 N N . PRO A 1 193 ? 22.695 -7.685 -8.533 1.00 96.00 193 PRO A N 1
ATOM 1550 C CA . PRO A 1 193 ? 23.471 -8.325 -9.594 1.00 96.00 193 PRO A CA 1
ATOM 1551 C C . PRO A 1 193 ? 22.984 -7.939 -11.000 1.00 96.00 193 PRO A C 1
ATOM 1553 O O . PRO A 1 193 ? 21.773 -7.927 -11.252 1.00 96.00 193 PRO A O 1
ATOM 1556 N N . ASP A 1 194 ? 23.910 -7.771 -11.948 1.00 95.62 194 ASP A N 1
ATOM 1557 C CA . ASP A 1 194 ? 23.626 -7.485 -13.366 1.00 95.62 194 ASP A CA 1
ATOM 1558 C C . ASP A 1 194 ? 22.595 -8.456 -13.967 1.00 95.62 194 ASP A C 1
ATOM 1560 O O . ASP A 1 194 ? 21.640 -8.044 -14.629 1.00 95.62 194 ASP A O 1
ATOM 1564 N N . GLY A 1 195 ? 22.730 -9.758 -13.678 1.00 94.69 195 GLY A N 1
ATOM 1565 C CA . GLY A 1 195 ? 21.798 -10.788 -14.151 1.00 94.69 195 GLY A CA 1
ATOM 1566 C C . GLY A 1 195 ? 20.368 -10.607 -13.624 1.00 94.69 195 GLY A C 1
ATOM 1567 O O . GLY A 1 195 ? 19.398 -10.876 -14.339 1.00 94.69 195 GLY A O 1
ATOM 1568 N N . THR A 1 196 ? 20.214 -10.087 -12.402 1.00 95.06 196 THR A N 1
ATOM 1569 C CA . THR A 1 196 ? 18.907 -9.771 -11.808 1.00 95.06 196 THR A CA 1
ATOM 1570 C C . THR A 1 196 ? 18.268 -8.582 -12.516 1.00 95.06 196 THR A C 1
ATOM 1572 O O . THR A 1 196 ? 17.083 -8.639 -12.854 1.00 95.06 196 THR A O 1
ATOM 1575 N N . VAL A 1 197 ? 19.045 -7.531 -12.787 1.00 95.19 197 VAL A N 1
ATOM 1576 C CA . VAL A 1 197 ? 18.583 -6.350 -13.530 1.00 95.19 197 VAL A CA 1
ATOM 1577 C C . VAL A 1 197 ? 18.170 -6.734 -14.951 1.00 95.19 197 VAL A C 1
ATOM 1579 O O . VAL A 1 197 ? 17.043 -6.445 -15.357 1.00 95.19 197 VAL A O 1
ATOM 1582 N N . ALA A 1 198 ? 19.021 -7.469 -15.672 1.00 92.50 198 ALA A N 1
ATOM 1583 C CA . ALA A 1 198 ? 18.732 -7.949 -17.022 1.00 92.50 198 ALA A CA 1
ATOM 1584 C C . ALA A 1 198 ? 17.442 -8.787 -17.067 1.00 92.50 198 ALA A C 1
ATOM 1586 O O . ALA A 1 198 ? 16.586 -8.585 -17.931 1.00 92.50 198 ALA A O 1
ATOM 1587 N N . THR A 1 199 ? 17.254 -9.679 -16.088 1.00 96.31 199 THR A N 1
ATOM 1588 C CA . THR A 1 199 ? 16.045 -10.507 -15.982 1.00 96.31 199 THR A CA 1
ATOM 1589 C C . THR A 1 199 ? 14.794 -9.667 -15.714 1.00 96.31 199 THR A C 1
ATOM 1591 O O . THR A 1 199 ? 13.745 -9.927 -16.309 1.00 96.31 199 THR A O 1
ATOM 1594 N N . ARG A 1 200 ? 14.874 -8.651 -14.842 1.00 94.88 200 ARG A N 1
ATOM 1595 C CA . ARG A 1 200 ? 13.747 -7.745 -14.549 1.00 94.88 200 ARG A CA 1
ATOM 1596 C C . ARG A 1 200 ? 13.343 -6.936 -15.778 1.00 94.88 200 ARG A C 1
ATOM 1598 O O . ARG A 1 200 ? 12.164 -6.942 -16.122 1.00 94.88 200 ARG A O 1
ATOM 1605 N N . ILE A 1 201 ? 14.308 -6.345 -16.482 1.00 93.31 201 ILE A N 1
ATOM 1606 C CA . ILE A 1 201 ? 14.076 -5.603 -17.732 1.00 93.31 201 ILE A CA 1
ATOM 1607 C C . ILE A 1 201 ? 13.463 -6.515 -18.799 1.00 93.31 201 ILE A C 1
ATOM 1609 O O . ILE A 1 201 ? 12.490 -6.145 -19.457 1.00 93.31 201 ILE A O 1
ATOM 1613 N N . HIS A 1 202 ? 14.000 -7.726 -18.966 1.00 92.56 202 HIS A N 1
ATOM 1614 C CA . HIS A 1 202 ? 13.478 -8.680 -19.940 1.00 92.56 202 HIS A CA 1
ATOM 1615 C C . HIS A 1 202 ? 12.013 -9.044 -19.653 1.00 92.56 202 HIS A C 1
ATOM 1617 O O . HIS A 1 202 ? 11.181 -9.014 -20.562 1.00 92.56 202 HIS A O 1
ATOM 1623 N N . ARG A 1 203 ? 11.677 -9.344 -18.389 1.00 92.69 203 ARG A N 1
ATOM 1624 C CA . ARG A 1 203 ? 10.299 -9.656 -17.970 1.00 92.69 203 ARG A CA 1
ATOM 1625 C C . ARG A 1 203 ? 9.358 -8.466 -18.166 1.00 92.69 203 ARG A C 1
ATOM 1627 O O . ARG A 1 203 ? 8.290 -8.662 -18.742 1.00 92.69 203 ARG A O 1
ATOM 1634 N N . ALA A 1 204 ? 9.788 -7.261 -17.789 1.00 91.25 204 ALA A N 1
ATOM 1635 C CA . ALA A 1 204 ? 9.031 -6.027 -17.991 1.00 91.25 204 ALA A CA 1
ATOM 1636 C C . ALA A 1 204 ? 8.686 -5.823 -19.475 1.00 91.25 204 ALA A C 1
ATOM 1638 O O . ALA A 1 204 ? 7.523 -5.688 -19.845 1.00 91.25 204 ALA A O 1
ATOM 1639 N N . ARG A 1 205 ? 9.692 -5.905 -20.356 1.00 88.94 205 ARG A N 1
ATOM 1640 C CA . ARG A 1 205 ? 9.513 -5.762 -21.811 1.00 88.94 205 ARG A CA 1
ATOM 1641 C C . ARG A 1 205 ? 8.604 -6.839 -22.391 1.00 88.94 205 ARG A C 1
ATOM 1643 O O . ARG A 1 205 ? 7.799 -6.541 -23.269 1.00 88.94 205 ARG A O 1
ATOM 1650 N N . LYS A 1 206 ? 8.729 -8.086 -21.927 1.00 89.94 206 LYS A N 1
ATOM 1651 C CA . LYS A 1 206 ? 7.869 -9.192 -22.370 1.00 89.94 206 LYS A CA 1
ATOM 1652 C C . LYS A 1 206 ? 6.400 -8.925 -22.027 1.00 89.94 206 LYS A C 1
ATOM 1654 O O . LYS A 1 206 ? 5.550 -9.136 -22.885 1.00 89.94 206 LYS A O 1
ATOM 1659 N N . GLN A 1 207 ? 6.115 -8.442 -20.817 1.00 88.31 207 GLN A N 1
ATOM 1660 C CA . GLN A 1 207 ? 4.755 -8.084 -20.399 1.00 88.31 207 GLN A CA 1
ATOM 1661 C C . GLN A 1 207 ? 4.204 -6.904 -21.205 1.00 88.31 207 GLN A C 1
ATOM 1663 O O . GLN A 1 207 ? 3.108 -7.003 -21.750 1.00 88.31 207 GLN A O 1
ATOM 1668 N N . LEU A 1 208 ? 4.992 -5.837 -21.370 1.00 86.19 208 LEU A N 1
ATOM 1669 C CA . 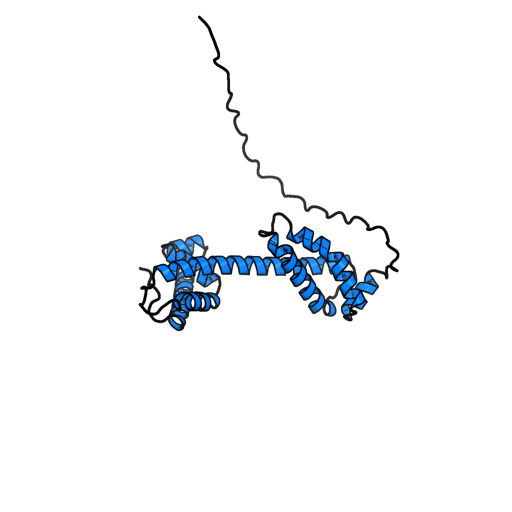LEU A 1 208 ? 4.576 -4.674 -22.159 1.00 86.19 208 LEU A CA 1
ATOM 1670 C C . LEU A 1 208 ? 4.289 -5.038 -23.619 1.00 86.19 208 LEU A C 1
ATOM 1672 O O . LEU A 1 208 ? 3.283 -4.602 -24.162 1.00 86.19 208 LEU A O 1
ATOM 1676 N N . ARG A 1 209 ? 5.108 -5.890 -24.248 1.00 84.44 209 ARG A N 1
ATOM 1677 C CA . ARG A 1 209 ? 4.863 -6.354 -25.627 1.00 84.44 209 ARG A CA 1
ATOM 1678 C C . ARG A 1 209 ? 3.601 -7.192 -25.768 1.00 84.44 209 ARG A C 1
ATOM 1680 O O . ARG A 1 209 ? 2.937 -7.105 -26.793 1.00 84.44 209 ARG A O 1
ATOM 1687 N N . ALA A 1 210 ? 3.277 -8.003 -24.764 1.00 85.00 210 ALA A N 1
ATOM 1688 C CA . ALA A 1 210 ? 2.057 -8.804 -24.783 1.00 85.00 210 ALA A CA 1
ATOM 1689 C C . ALA A 1 210 ? 0.789 -7.932 -24.748 1.00 85.00 210 ALA A C 1
ATOM 1691 O O . ALA A 1 210 ? -0.238 -8.347 -25.271 1.00 85.00 210 ALA A O 1
ATOM 1692 N N . ARG A 1 211 ? 0.869 -6.735 -24.150 1.00 81.50 211 ARG A N 1
ATOM 1693 C CA . ARG A 1 211 ? -0.251 -5.790 -24.015 1.00 81.50 211 ARG A CA 1
ATOM 1694 C C . ARG A 1 211 ? -0.307 -4.737 -25.122 1.00 81.50 211 ARG A C 1
ATOM 1696 O O . ARG A 1 211 ? -1.391 -4.423 -25.586 1.00 81.50 211 ARG A O 1
ATOM 1703 N N . LEU A 1 212 ? 0.846 -4.208 -25.534 1.00 76.44 212 LEU A N 1
ATOM 1704 C CA . LEU A 1 212 ? 0.968 -3.050 -26.434 1.00 76.44 212 LEU A CA 1
ATOM 1705 C C . LEU A 1 212 ? 1.439 -3.415 -27.854 1.00 76.44 212 LEU A C 1
ATOM 1707 O O . LEU A 1 212 ? 1.556 -2.545 -28.713 1.00 76.44 212 LEU A O 1
ATOM 1711 N N . GLY A 1 213 ? 1.769 -4.684 -28.114 1.00 71.38 213 GLY A N 1
ATOM 1712 C CA . GLY A 1 213 ? 2.329 -5.132 -29.390 1.00 71.38 213 GLY A CA 1
ATOM 1713 C C . GLY A 1 213 ? 3.834 -4.857 -29.550 1.00 71.38 213 GLY A C 1
ATOM 1714 O O . GLY A 1 213 ? 4.570 -4.605 -28.593 1.00 71.38 213 GLY A O 1
ATOM 1715 N N . SER A 1 214 ? 4.338 -4.954 -30.783 1.00 59.41 214 SER A N 1
ATOM 1716 C CA . SER A 1 214 ? 5.777 -4.929 -31.105 1.00 59.41 214 SER A CA 1
ATOM 1717 C C . SER A 1 214 ? 6.452 -3.550 -31.038 1.00 59.41 214 SER A C 1
ATOM 1719 O O . SER A 1 214 ? 7.659 -3.476 -31.252 1.00 59.41 214 SER A O 1
ATOM 1721 N N . GLY A 1 215 ? 5.721 -2.477 -30.712 1.00 55.69 215 GLY A N 1
ATOM 1722 C CA . GLY A 1 215 ? 6.238 -1.100 -30.670 1.00 55.69 215 GLY A CA 1
ATOM 1723 C C . GLY A 1 215 ? 7.163 -0.769 -29.489 1.00 55.69 215 GLY A C 1
ATOM 1724 O O . GLY A 1 215 ? 7.800 0.279 -29.490 1.00 55.69 215 GLY A O 1
ATOM 1725 N N . VAL A 1 216 ? 7.282 -1.648 -28.484 1.00 58.28 216 VAL A N 1
ATOM 1726 C CA . VAL A 1 216 ? 8.069 -1.360 -27.269 1.00 58.28 216 VAL A CA 1
ATOM 1727 C C . VAL A 1 216 ? 9.561 -1.171 -27.609 1.00 58.28 216 VAL A C 1
ATOM 1729 O O . VAL A 1 216 ? 10.193 -2.138 -28.067 1.00 58.28 216 VAL A O 1
ATOM 1732 N N . PRO A 1 217 ? 10.155 0.012 -27.336 1.00 54.75 217 PRO A N 1
ATOM 1733 C CA . PRO A 1 217 ? 11.524 0.335 -27.727 1.00 54.75 217 PRO A CA 1
ATOM 1734 C C . PRO A 1 217 ? 12.531 -0.669 -27.156 1.00 54.75 217 PRO A C 1
ATOM 1736 O O . PRO A 1 217 ? 12.465 -1.103 -26.000 1.00 54.75 217 PRO A O 1
ATOM 1739 N N . GLY A 1 218 ? 13.471 -1.088 -28.003 1.00 47.19 218 GLY A N 1
ATOM 1740 C CA . GLY A 1 218 ? 14.634 -1.851 -27.581 1.00 47.19 218 GLY A CA 1
ATOM 1741 C C . GLY A 1 218 ? 15.740 -0.915 -27.131 1.00 47.19 218 GLY A C 1
ATOM 1742 O O . GLY A 1 218 ? 16.177 -0.081 -27.916 1.00 47.19 218 GLY A O 1
ATOM 1743 N N . GLY A 1 219 ? 16.193 -1.058 -25.883 1.00 45.62 219 GLY A N 1
ATOM 1744 C CA . GLY A 1 219 ? 17.451 -0.438 -25.469 1.00 45.62 219 GLY A CA 1
ATOM 1745 C C . GLY A 1 219 ? 18.596 -0.954 -26.330 1.00 45.62 219 GLY A C 1
ATOM 1746 O O . GLY A 1 219 ? 18.608 -2.142 -26.672 1.00 45.62 219 GLY A O 1
ATOM 1747 N N . ARG A 1 220 ? 19.480 -0.026 -26.694 1.00 34.88 220 ARG A N 1
ATOM 1748 C CA . ARG A 1 220 ? 20.747 -0.303 -27.369 1.00 34.88 220 ARG A CA 1
ATOM 1749 C C . ARG A 1 220 ? 21.699 -1.053 -26.450 1.00 34.88 220 ARG A C 1
ATOM 1751 O O . ARG A 1 220 ? 21.672 -0.768 -25.233 1.00 34.88 220 ARG A O 1
#

pLDDT: mean 75.2, std 22.35, range [27.75, 96.56]

Secondary structure (DSSP, 8-state):
-----------PPPPP--------------PPPP--SS----HHHHHHHHHTT-HHHHHHHHHHHHHHHHHHHT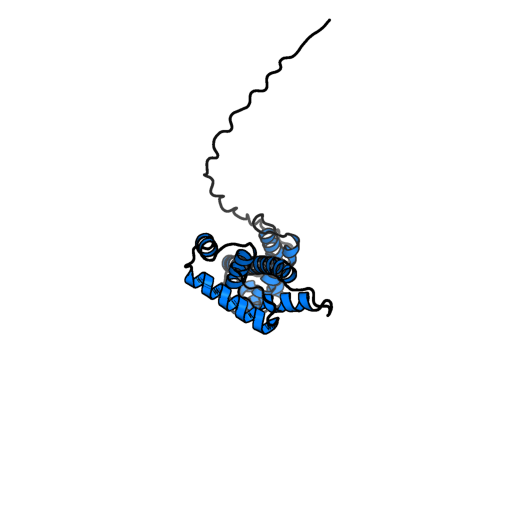STT-S-GGGHHHHHHHHHHHHHHHGGG----SHHHHHHHHHHHHHHHHHHHHHHHHHHHHHHHHHHHHHHHS---SSTTHHHHHHHHHHHTS-HHHHHHHHHHHTT--HHHHHHHHT--HHHHHHHHHHHHHHHHHHH-TTSPPP-

Sequence (220 aa):
MPGDKWAQHSVAAQPPLGISDRPTRPRIAVRPSEPSGVVTKPCSLQIEQAKRRDPAALSAFCERYQQRLHAYFSGPRHWHWCWVPDLVQETLARAIKSFPTFRGHTEIQAERWLFGIARNVHLQEVSRQVGIRLRYDVAAELARCMPQSAEGPWYWGDIHAALDELPLPQLETLRLMLEGLTIREIAARLDLPDGTVATRIHRARKQLRARLGSGVPGGR

Radius of gyration: 27.29 Å; chains: 1; bounding box: 56×79×69 Å

Foldseek 3Di:
DDDDDPDDDDPDDDDDDDPDDDPDPPPPPPDPDDDDPDPPDPLLVLLVCLLVVNVVSLVVVLVVCLVVQLVVCPDPVHDDNVCSVVLSVQLSVVCSVCSNVQPDRDPVSSVVVSVVSSVVSRVVVVVVVLLVVLLVLLLVLQVVQFPPDPDDDPSSVLSSVLSVPQDPVLSLLSSVVSVVDDLVRSCVVVVHDSVVSVVSPVVSQVSSCVRPNDRGDDRD